Protein AF-A0A1A8DPG3-F1 (afdb_monomer)

Secondary structure (DSSP, 8-state):
-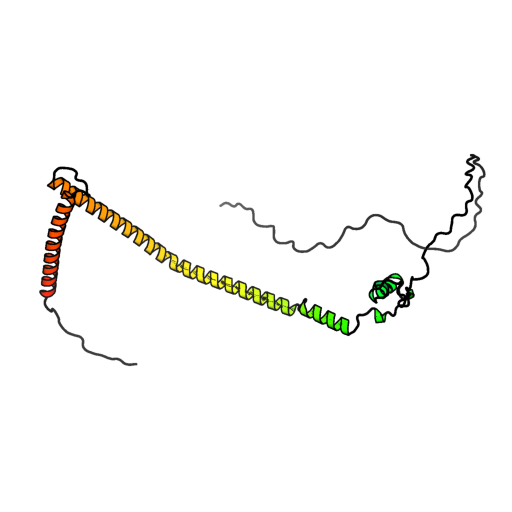----------S---S---------S-----------------PPPP--------------PPPP----S------SS-TTS-HHHHSHHHHHHHHHHHGGGG---GGGGSPPHHHHHHHHHHHHHHS--HHHHHHHHHHHHHHHHHHHHHHHHHHHHHHHHHHHHHHHHHHHHHHHHHHHHHHHHHHHHHHHHHHHHHSS---TTSHHHHHHHHHHHHHHHHHHHHHHHHHHHHHHHS---------------

InterPro domains:
  IPR018472 Large ribosomal subunit protein mL64 [PF10147] (70-242)
  IPR018472 Large ribosomal subunit protein mL64 [PTHR31761] (19-251)
  IPR043035 Large ribosomal subunit protein mL64 domain superfamily [G3DSA:6.10.280.120] (60-191)

Radius of gyration: 57.29 Å; Cα contacts (8 Å, |Δi|>4): 52; chains: 1; bounding box: 97×109×152 Å

Solvent-accessible surface area (backbone atoms only — not comparable to full-atom values): 16858 Å² total; per-residue (Å²): 134,83,89,86,82,88,90,89,87,88,89,89,86,85,78,89,87,81,80,89,89,89,86,88,86,86,83,87,78,80,89,83,79,92,77,82,86,82,82,92,76,93,78,86,82,84,89,82,82,95,73,92,70,82,73,78,70,74,85,69,83,75,80,81,82,91,71,96,83,81,76,77,89,77,80,64,71,87,44,84,87,47,59,67,71,68,60,36,72,70,36,50,48,51,43,30,74,73,54,40,74,79,53,72,58,65,73,73,75,68,50,75,53,73,66,57,45,53,51,51,51,50,52,42,56,72,77,53,67,56,68,69,60,53,50,54,52,50,52,51,50,51,52,52,51,50,51,55,48,52,54,51,51,51,51,51,51,56,50,59,70,47,44,62,59,53,52,49,52,51,52,48,53,53,50,49,53,52,48,52,54,48,51,52,51,50,51,52,50,50,56,52,50,54,46,28,70,78,66,73,45,94,75,60,88,83,40,70,71,49,51,53,52,50,52,49,52,51,51,52,48,52,51,51,51,52,53,52,54,47,49,54,49,49,53,63,66,67,55,69,93,79,73,81,90,88,84,82,88,85,77,87,86,135

Structure (mmCIF, N/CA/C/O backbone):
data_AF-A0A1A8DPG3-F1
#
_entry.id   AF-A0A1A8DPG3-F1
#
loop_
_atom_site.group_PDB
_atom_site.id
_atom_site.type_symbol
_atom_site.label_atom_id
_atom_site.label_alt_id
_atom_site.label_comp_id
_atom_site.label_asym_id
_atom_site.label_entity_id
_atom_site.label_seq_id
_atom_site.pdbx_PDB_ins_code
_atom_site.Cartn_x
_atom_site.Cartn_y
_atom_site.Cartn_z
_atom_site.occupancy
_atom_site.B_iso_or_equiv
_atom_site.auth_seq_id
_atom_site.auth_comp_id
_atom_site.auth_asym_id
_atom_site.auth_atom_id
_atom_site.pdbx_PDB_model_num
ATOM 1 N N . MET A 1 1 ? -55.360 11.754 -4.242 1.00 41.19 1 MET A N 1
ATOM 2 C CA . MET A 1 1 ? -55.364 13.178 -4.645 1.00 41.19 1 MET A CA 1
ATOM 3 C C . MET A 1 1 ? -53.989 13.768 -4.365 1.00 41.19 1 MET A C 1
ATOM 5 O O . MET A 1 1 ? -53.477 13.491 -3.292 1.00 41.19 1 MET A O 1
ATOM 9 N N . ALA A 1 2 ? -53.463 14.539 -5.330 1.00 40.28 2 ALA A N 1
ATOM 10 C CA . ALA A 1 2 ? -52.188 15.287 -5.349 1.00 40.28 2 ALA A CA 1
ATOM 11 C C . ALA A 1 2 ? -50.916 14.410 -5.238 1.00 40.28 2 ALA A C 1
ATOM 13 O O . ALA A 1 2 ? -50.684 13.787 -4.214 1.00 40.28 2 ALA A O 1
ATOM 14 N N . SER A 1 3 ? -50.123 14.156 -6.286 1.00 38.97 3 SER A N 1
ATOM 15 C CA . SER A 1 3 ? -49.487 15.021 -7.302 1.00 38.97 3 SER A CA 1
ATOM 16 C C . SER A 1 3 ? -48.419 15.969 -6.746 1.00 38.97 3 SER A C 1
ATOM 18 O O . SER A 1 3 ? -48.605 16.543 -5.680 1.00 38.97 3 SER A O 1
ATOM 20 N N . ILE A 1 4 ? -47.374 16.154 -7.570 1.00 46.69 4 ILE A N 1
ATOM 21 C CA . ILE A 1 4 ? -46.161 16.996 -7.471 1.00 46.69 4 ILE A CA 1
ATOM 22 C C . ILE A 1 4 ? -44.907 16.158 -7.130 1.00 46.69 4 ILE A C 1
ATOM 24 O O . ILE A 1 4 ? -44.679 15.811 -5.980 1.00 46.69 4 ILE A O 1
ATOM 28 N N . SER A 1 5 ? -44.150 15.586 -8.078 1.00 38.75 5 SER A N 1
ATOM 29 C CA . SER A 1 5 ? -43.404 16.128 -9.237 1.00 38.75 5 SER A CA 1
ATOM 30 C C . SER A 1 5 ? -42.081 16.823 -8.881 1.00 38.75 5 SER A C 1
ATOM 32 O O . SER A 1 5 ? -42.084 17.781 -8.117 1.00 38.75 5 SER A O 1
ATOM 34 N N . SER A 1 6 ? -41.012 16.418 -9.589 1.00 40.38 6 SER A N 1
ATOM 35 C CA . SER A 1 6 ? -39.686 17.065 -9.702 1.00 40.38 6 SER A CA 1
ATOM 36 C C . SER A 1 6 ? -38.770 16.849 -8.484 1.00 40.38 6 SER A C 1
ATOM 38 O O . SER A 1 6 ? -39.083 17.289 -7.393 1.00 40.38 6 SER A O 1
ATOM 40 N N . THR A 1 7 ? -37.642 16.130 -8.530 1.00 47.81 7 THR A N 1
ATOM 41 C CA . THR A 1 7 ? -36.444 16.403 -9.344 1.00 47.81 7 THR A CA 1
ATOM 42 C C . THR A 1 7 ? -35.461 15.211 -9.278 1.00 47.81 7 THR A C 1
ATOM 44 O O . THR A 1 7 ? -34.534 15.197 -8.476 1.00 47.81 7 THR A O 1
ATOM 47 N N . LYS A 1 8 ? -35.610 14.168 -10.105 1.00 47.22 8 LYS A N 1
ATOM 48 C CA . LYS A 1 8 ? -34.557 13.133 -10.256 1.00 47.22 8 LYS A CA 1
ATOM 49 C C . LYS A 1 8 ? -34.559 12.530 -11.655 1.00 47.22 8 LYS A C 1
ATOM 51 O O . LYS A 1 8 ? -35.097 11.449 -11.866 1.00 47.22 8 LYS A O 1
ATOM 56 N N . LYS A 1 9 ? -33.944 13.219 -12.615 1.00 50.91 9 LYS A N 1
ATOM 57 C CA . LYS A 1 9 ? -33.422 12.605 -13.845 1.00 50.91 9 LYS A CA 1
ATOM 58 C C . LYS A 1 9 ? -32.633 13.647 -14.625 1.00 50.91 9 LYS A C 1
ATOM 60 O O . LYS A 1 9 ? -33.250 14.462 -15.284 1.00 50.91 9 LYS A O 1
ATOM 65 N N . THR A 1 10 ? -31.308 13.597 -14.496 1.00 50.88 10 THR A N 1
ATOM 66 C CA . THR A 1 10 ? -30.283 13.942 -15.506 1.00 50.88 10 THR A CA 1
ATOM 67 C C . THR A 1 10 ? -28.973 14.213 -14.778 1.00 50.88 10 THR A C 1
ATOM 69 O O . THR A 1 10 ? -28.744 15.320 -14.309 1.00 50.88 10 THR A O 1
ATOM 72 N N . ASN A 1 11 ? -28.145 13.183 -14.630 1.00 47.66 11 ASN A N 1
ATOM 73 C CA . ASN A 1 11 ? -26.685 13.282 -14.702 1.00 47.66 11 ASN A CA 1
ATOM 74 C C . ASN A 1 11 ? -26.116 11.937 -14.283 1.00 47.66 11 ASN A C 1
ATOM 76 O O . ASN A 1 11 ? -25.941 11.707 -13.100 1.00 47.66 11 ASN A O 1
ATOM 80 N N . ILE A 1 12 ? -25.944 11.042 -15.254 1.00 45.16 12 ILE A N 1
ATOM 81 C CA . ILE A 1 12 ? -24.932 9.975 -15.346 1.00 45.16 12 ILE A CA 1
ATOM 82 C C . ILE A 1 12 ? -25.202 9.365 -16.727 1.00 45.16 12 ILE A C 1
ATOM 84 O O . ILE A 1 12 ? -26.002 8.448 -16.874 1.00 45.16 12 ILE A O 1
ATOM 88 N N . ARG A 1 13 ? -24.662 10.007 -17.764 1.00 44.56 13 ARG A N 1
ATOM 89 C CA . ARG A 1 13 ? -24.452 9.492 -19.129 1.00 44.56 13 ARG A CA 1
ATOM 90 C C . ARG A 1 13 ? -23.871 10.639 -19.950 1.00 44.56 13 ARG A C 1
ATOM 92 O O . ARG A 1 13 ? -24.625 11.292 -20.646 1.00 44.56 13 ARG A O 1
ATOM 99 N N . VAL A 1 14 ? -22.572 10.900 -19.815 1.00 42.31 14 VAL A N 1
ATOM 100 C CA . VAL A 1 14 ? -21.680 11.264 -20.933 1.00 42.31 14 VAL A CA 1
ATOM 101 C C . VAL A 1 14 ? -20.255 10.955 -20.462 1.00 42.31 14 VAL A C 1
ATOM 103 O O . VAL A 1 14 ? -19.573 11.788 -19.879 1.00 42.31 14 VAL A O 1
ATOM 106 N N . PHE A 1 15 ? -19.832 9.710 -20.661 1.00 37.41 15 PHE A N 1
ATOM 107 C CA . PHE A 1 15 ? -18.421 9.359 -20.761 1.00 37.41 15 PHE A CA 1
ATOM 108 C C . PHE A 1 15 ? -18.174 9.095 -22.249 1.00 37.41 15 PHE A C 1
ATOM 110 O O . PHE A 1 15 ? -18.960 8.377 -22.862 1.00 37.41 15 PHE A O 1
ATOM 117 N N . CYS A 1 16 ? -17.111 9.686 -22.794 1.00 37.06 16 CYS A N 1
ATOM 118 C CA . CYS A 1 16 ? -16.560 9.452 -24.134 1.00 37.06 16 CYS A CA 1
ATOM 119 C C . CYS A 1 16 ? -17.466 9.724 -25.348 1.00 37.06 16 CYS A C 1
ATOM 121 O O . CYS A 1 16 ? -18.146 8.835 -25.844 1.00 37.06 16 CYS A O 1
ATOM 123 N N . ALA A 1 17 ? -17.342 10.931 -25.905 1.00 39.41 17 ALA A N 1
ATOM 124 C CA . ALA A 1 17 ? -17.152 11.153 -27.343 1.00 39.41 17 ALA A CA 1
ATOM 125 C C . ALA A 1 17 ? -16.892 12.648 -27.573 1.00 39.41 17 ALA A C 1
ATOM 127 O O . ALA A 1 17 ? -17.810 13.453 -27.471 1.00 39.41 17 ALA A O 1
ATOM 128 N N . ASN A 1 18 ? -15.638 13.025 -27.826 1.00 34.00 18 ASN A N 1
ATOM 129 C CA . ASN A 1 18 ? -15.312 13.928 -28.930 1.00 34.00 18 ASN A CA 1
ATOM 130 C C . ASN A 1 18 ? -13.797 14.019 -29.107 1.00 34.00 18 ASN A C 1
ATOM 132 O O . ASN A 1 18 ? -13.068 14.660 -28.353 1.00 34.00 18 ASN A O 1
ATOM 136 N N . MET A 1 19 ? -13.367 13.309 -30.144 1.00 36.94 19 MET A N 1
ATOM 137 C CA . MET A 1 19 ? -12.135 13.517 -30.880 1.00 36.94 19 MET A CA 1
ATOM 138 C C . MET A 1 19 ? -12.013 14.966 -31.367 1.00 36.94 19 MET A C 1
ATOM 140 O O . MET A 1 19 ? -12.993 15.582 -31.774 1.00 36.94 19 MET A O 1
ATOM 144 N N . ALA A 1 20 ? -10.766 15.435 -31.367 1.00 44.16 20 ALA A N 1
ATOM 145 C CA . ALA A 1 20 ? -10.103 16.126 -32.471 1.00 44.16 20 ALA A CA 1
ATOM 146 C C . ALA A 1 20 ? -10.937 17.102 -33.323 1.00 44.16 20 ALA A C 1
ATOM 148 O O . ALA A 1 20 ? -11.665 16.676 -34.210 1.00 44.16 20 ALA A O 1
ATOM 149 N N . ALA A 1 21 ? -10.697 18.406 -33.149 1.00 37.38 21 ALA A N 1
ATOM 150 C CA . ALA A 1 21 ? -10.635 19.399 -34.233 1.00 37.38 21 ALA A CA 1
ATOM 151 C C . ALA A 1 21 ? -10.419 20.808 -33.652 1.00 37.38 21 ALA A C 1
ATOM 153 O O . ALA A 1 21 ? -11.304 21.342 -32.992 1.00 37.38 21 ALA A O 1
ATOM 154 N N . SER A 1 22 ? -9.255 21.420 -33.898 1.00 39.75 22 SER A N 1
ATOM 155 C CA . SER A 1 22 ? -9.099 22.871 -34.163 1.00 39.75 22 SER A CA 1
ATOM 156 C C . SER A 1 22 ? -7.622 23.282 -34.187 1.00 39.75 22 SER A C 1
ATOM 158 O O . SER A 1 22 ? -7.138 24.087 -33.402 1.00 39.75 22 SER A O 1
ATOM 160 N N . ALA A 1 23 ? -6.886 22.758 -35.157 1.00 46.38 23 ALA A N 1
ATOM 161 C CA . ALA A 1 23 ? -5.768 23.490 -35.732 1.00 46.38 23 ALA A CA 1
ATOM 162 C C . ALA A 1 23 ? -6.064 23.530 -37.225 1.00 46.38 23 ALA A C 1
ATOM 164 O O . ALA A 1 23 ? -6.080 22.461 -37.818 1.00 46.38 23 ALA A O 1
ATOM 165 N N . LEU A 1 24 ? -6.416 24.702 -37.774 1.00 40.53 24 LEU A N 1
ATOM 166 C CA . LEU A 1 24 ? -6.335 25.065 -39.202 1.00 40.53 24 LEU A CA 1
ATOM 167 C C . LEU A 1 24 ? -7.014 26.425 -39.463 1.00 40.53 24 LEU A C 1
ATOM 169 O O . LEU A 1 24 ? -8.218 26.520 -39.666 1.00 40.53 24 LEU A O 1
ATOM 173 N N . SER A 1 25 ? -6.215 27.487 -39.459 1.00 40.53 25 SER A N 1
ATOM 174 C CA . SER A 1 25 ? -6.215 28.614 -40.412 1.00 40.53 25 SER A CA 1
ATOM 175 C C . SER A 1 25 ? -5.107 29.551 -39.902 1.00 40.53 25 SER A C 1
ATOM 177 O O . SER A 1 25 ? -5.038 29.830 -38.716 1.00 40.53 25 SER A O 1
ATOM 179 N N . GLN A 1 26 ? -4.112 29.998 -40.657 1.00 42.62 26 GLN A N 1
ATOM 180 C CA . GLN A 1 26 ? -4.098 30.429 -42.041 1.00 42.62 26 GLN A CA 1
ATOM 181 C C . GLN A 1 26 ? -2.689 30.193 -42.606 1.00 42.62 26 GLN A C 1
ATOM 183 O O . GLN A 1 26 ? -1.704 30.592 -41.990 1.00 42.62 26 GLN A O 1
ATOM 188 N N . ARG A 1 27 ? -2.599 29.577 -43.785 1.00 39.72 27 ARG A N 1
ATOM 189 C CA . ARG A 1 27 ? -1.600 29.875 -44.828 1.00 39.72 27 ARG A CA 1
ATOM 190 C C . ARG A 1 27 ? -1.994 29.089 -46.074 1.00 39.72 27 ARG A C 1
ATOM 192 O O . ARG A 1 27 ? -1.480 28.018 -46.371 1.00 39.72 27 ARG A O 1
ATOM 199 N N . ALA A 1 28 ? -3.000 29.627 -46.753 1.00 38.47 28 ALA A N 1
ATOM 200 C CA . ALA A 1 28 ? -3.294 29.291 -48.133 1.00 38.47 28 ALA A CA 1
ATOM 201 C C . ALA A 1 28 ? -2.189 29.880 -49.025 1.00 38.47 28 ALA A C 1
ATOM 203 O O . ALA A 1 28 ? -1.793 31.029 -48.834 1.00 38.47 28 ALA A O 1
ATOM 204 N N . GLY A 1 29 ? -1.690 29.087 -49.975 1.00 40.81 29 GLY A N 1
ATOM 205 C CA . GLY A 1 29 ? -0.671 29.535 -50.928 1.00 40.81 29 GLY A CA 1
ATOM 206 C C . GLY A 1 29 ? -0.029 28.430 -51.770 1.00 40.81 29 GLY A C 1
ATOM 207 O O . GLY A 1 29 ? 1.184 28.399 -51.895 1.00 40.81 29 GLY A O 1
ATOM 208 N N . VAL A 1 30 ? -0.853 27.496 -52.252 1.00 39.91 30 VAL A N 1
ATOM 209 C CA . VAL A 1 30 ? -0.753 26.689 -53.487 1.00 39.91 30 VAL A CA 1
ATOM 210 C C . VAL A 1 30 ? 0.634 26.532 -54.146 1.00 39.91 30 VAL A C 1
ATOM 212 O O . VAL A 1 30 ? 1.115 27.392 -54.878 1.00 39.91 30 VAL A O 1
ATOM 215 N N . PHE A 1 31 ? 1.178 25.319 -54.017 1.00 37.94 31 PHE A N 1
ATOM 216 C CA . PHE A 1 31 ? 1.905 24.640 -55.091 1.00 37.94 31 PHE A CA 1
ATOM 217 C C . PHE A 1 31 ? 0.927 24.274 -56.223 1.00 37.94 31 PHE A C 1
ATOM 219 O O . PHE A 1 31 ? -0.108 23.675 -55.938 1.00 37.94 31 PHE A O 1
ATOM 226 N N . LEU A 1 32 ? 1.286 24.521 -57.490 1.00 35.69 32 LEU A N 1
ATOM 227 C CA . LEU A 1 32 ? 1.540 23.472 -58.498 1.00 35.69 32 LEU A CA 1
ATOM 228 C C . LEU A 1 32 ? 1.578 24.020 -59.938 1.00 35.69 32 LEU A C 1
ATOM 230 O O . LEU A 1 32 ? 0.660 24.684 -60.402 1.00 35.69 32 LEU A O 1
ATOM 234 N N . ARG A 1 33 ? 2.584 23.500 -60.652 1.00 37.12 33 ARG A N 1
ATOM 235 C CA . ARG A 1 33 ? 2.570 23.068 -62.061 1.00 37.12 33 ARG A CA 1
ATOM 236 C C . ARG A 1 33 ? 2.788 24.115 -63.153 1.00 37.12 33 ARG A C 1
ATOM 238 O O . ARG A 1 33 ? 1.889 24.757 -63.673 1.00 37.12 33 ARG A O 1
ATOM 245 N N . THR A 1 34 ? 4.038 24.084 -63.605 1.00 50.16 34 THR A N 1
ATOM 246 C CA . THR A 1 34 ? 4.436 23.931 -65.009 1.00 50.16 34 THR A CA 1
ATOM 247 C C . THR A 1 34 ? 3.324 23.457 -65.956 1.00 50.16 34 THR A C 1
ATOM 249 O O . THR A 1 34 ? 2.884 22.311 -65.860 1.00 50.16 34 THR A O 1
ATOM 252 N N . PHE A 1 35 ? 3.020 24.271 -66.966 1.00 40.47 35 PHE A N 1
ATOM 253 C CA . PHE A 1 35 ? 2.669 23.792 -68.301 1.00 40.47 35 PHE A CA 1
ATOM 254 C C . PHE A 1 35 ? 3.419 24.614 -69.350 1.00 40.47 35 PHE A C 1
ATOM 256 O O . PHE A 1 35 ? 3.542 25.833 -69.263 1.00 40.47 35 PHE A O 1
ATOM 263 N N . LYS A 1 36 ? 3.987 23.880 -70.305 1.00 40.28 36 LYS A N 1
ATOM 264 C CA . LYS A 1 36 ? 4.642 24.365 -71.516 1.00 40.28 36 LYS A CA 1
ATOM 265 C C . LYS A 1 36 ? 3.650 25.104 -72.419 1.00 40.28 36 LYS A C 1
ATOM 267 O O . LYS A 1 36 ? 2.511 24.674 -72.538 1.00 40.28 36 LYS A O 1
ATOM 272 N N . ALA A 1 37 ? 4.220 26.055 -73.164 1.00 42.28 37 ALA A N 1
ATOM 273 C CA . ALA A 1 37 ? 3.841 26.510 -74.504 1.00 42.28 37 ALA A CA 1
ATOM 274 C C . ALA A 1 37 ? 2.513 27.270 -74.657 1.00 42.28 37 ALA A C 1
ATOM 276 O O . ALA A 1 37 ? 1.449 26.694 -74.506 1.00 42.28 37 ALA A O 1
ATOM 277 N N . LEU A 1 38 ? 2.598 28.537 -75.086 1.00 41.69 38 LEU A N 1
ATOM 278 C CA . LEU A 1 38 ? 2.118 29.002 -76.397 1.00 41.69 38 LEU A CA 1
ATOM 279 C C . LEU A 1 38 ? 2.472 30.499 -76.604 1.00 41.69 38 LEU A C 1
ATOM 281 O O . LEU A 1 38 ? 2.162 31.352 -75.784 1.00 41.69 38 LEU A O 1
ATOM 285 N N . THR A 1 39 ? 3.141 30.766 -77.732 1.00 39.91 39 THR A N 1
ATOM 286 C CA . THR A 1 39 ? 2.940 31.904 -78.659 1.00 39.91 39 THR A CA 1
ATOM 287 C C . THR A 1 39 ? 3.098 33.370 -78.217 1.00 39.91 39 THR A C 1
ATOM 289 O O . THR A 1 39 ? 2.265 33.942 -77.532 1.00 39.91 39 THR A O 1
ATOM 292 N N . SER A 1 40 ? 4.132 33.997 -78.799 1.00 51.94 40 SER A N 1
ATOM 293 C CA . SER A 1 40 ? 4.154 35.310 -79.476 1.00 51.94 40 SER A CA 1
ATOM 294 C C . SER A 1 40 ? 2.998 36.293 -79.227 1.00 51.94 40 SER A C 1
ATOM 296 O O . SER A 1 40 ? 1.944 36.176 -79.847 1.00 51.94 40 SER A O 1
ATOM 298 N N . SER A 1 41 ? 3.312 37.413 -78.573 1.00 43.53 41 SER A N 1
ATOM 299 C CA . SER A 1 41 ? 2.846 38.734 -79.014 1.00 43.53 41 SER A CA 1
ATOM 300 C C . SER A 1 41 ? 3.735 39.838 -78.441 1.00 43.53 41 SER A C 1
ATOM 302 O O . SER A 1 41 ? 3.952 39.923 -77.235 1.00 43.53 41 SER A O 1
ATOM 304 N N . LYS A 1 42 ? 4.255 40.673 -79.343 1.00 50.78 42 LYS A N 1
ATOM 305 C CA . LYS A 1 42 ? 4.990 41.915 -79.084 1.00 50.78 42 LYS A CA 1
ATOM 306 C C . LYS A 1 42 ? 4.217 42.798 -78.094 1.00 50.78 42 LYS A C 1
ATOM 308 O O . LYS A 1 42 ? 3.055 43.096 -78.348 1.00 50.78 42 LYS A O 1
ATOM 313 N N . ALA A 1 43 ? 4.875 43.274 -77.040 1.00 43.88 43 ALA A N 1
ATOM 314 C CA . ALA A 1 43 ? 4.358 44.350 -76.200 1.00 43.88 43 ALA A CA 1
ATOM 315 C C . ALA A 1 43 ? 5.425 45.440 -76.058 1.00 43.88 43 ALA A C 1
ATOM 317 O O . ALA A 1 43 ? 6.542 45.212 -75.601 1.00 43.88 43 ALA A O 1
ATOM 318 N N . VAL A 1 44 ? 5.044 46.606 -76.562 1.00 46.50 44 VAL A N 1
ATOM 319 C CA . VAL A 1 44 ? 5.785 47.858 -76.652 1.00 46.50 44 VAL A CA 1
ATOM 320 C C . VAL A 1 44 ? 6.033 48.422 -75.252 1.00 46.50 44 VAL A C 1
ATOM 322 O O . VAL A 1 44 ? 5.118 48.497 -74.438 1.00 46.50 44 VAL A O 1
ATOM 325 N N . VAL A 1 45 ? 7.270 48.841 -74.989 1.00 47.62 45 VAL A N 1
ATOM 326 C CA . VAL A 1 45 ? 7.661 49.578 -73.781 1.00 47.62 45 VAL A CA 1
ATOM 327 C C . VAL A 1 45 ? 7.397 51.069 -74.017 1.00 47.62 45 VAL A C 1
ATOM 329 O O . VAL A 1 45 ? 7.966 51.611 -74.967 1.00 47.62 45 VAL A O 1
ATOM 332 N N . PRO A 1 46 ? 6.611 51.777 -73.185 1.00 45.50 46 PRO A N 1
ATOM 333 C CA . PRO A 1 46 ? 6.639 53.227 -73.187 1.00 45.50 46 PRO A CA 1
ATOM 334 C C . PRO A 1 46 ? 7.760 53.726 -72.269 1.00 45.50 46 PRO A C 1
ATOM 336 O O . PRO A 1 46 ? 7.811 53.470 -71.066 1.00 45.50 46 PRO A O 1
ATOM 339 N N . VAL A 1 47 ? 8.676 54.450 -72.897 1.00 49.91 47 VAL A N 1
ATOM 340 C CA . VAL A 1 47 ? 9.720 55.269 -72.291 1.00 49.91 47 VAL A CA 1
ATOM 341 C C . VAL A 1 47 ? 9.071 56.528 -71.715 1.00 49.91 47 VAL A C 1
ATOM 343 O O . VAL A 1 47 ? 8.428 57.250 -72.460 1.00 49.91 47 VAL A O 1
ATOM 346 N N . THR A 1 48 ? 9.231 56.759 -70.407 1.00 49.09 48 THR A N 1
ATOM 347 C CA . THR A 1 48 ? 9.682 58.008 -69.747 1.00 49.09 48 THR A CA 1
ATOM 348 C C . THR A 1 48 ? 9.040 58.188 -68.370 1.00 49.09 48 THR A C 1
ATOM 350 O O . THR A 1 48 ? 7.880 58.564 -68.267 1.00 49.09 48 THR A O 1
ATOM 353 N N . CYS A 1 49 ? 9.851 58.080 -67.318 1.00 40.94 49 CYS A N 1
ATOM 354 C CA . CYS A 1 49 ? 9.769 58.989 -66.177 1.00 40.94 49 CYS A CA 1
ATOM 355 C C . CYS A 1 49 ? 11.189 59.201 -65.645 1.00 40.94 49 CYS A C 1
ATOM 357 O O . CYS A 1 49 ? 11.757 58.367 -64.944 1.00 40.94 49 CYS A O 1
ATOM 359 N N . ARG A 1 50 ? 11.783 60.323 -66.063 1.00 52.56 50 ARG A N 1
ATOM 360 C CA . ARG A 1 50 ? 13.015 60.877 -65.504 1.00 52.56 50 ARG A CA 1
ATOM 361 C C . ARG A 1 50 ? 12.668 61.541 -64.170 1.00 52.56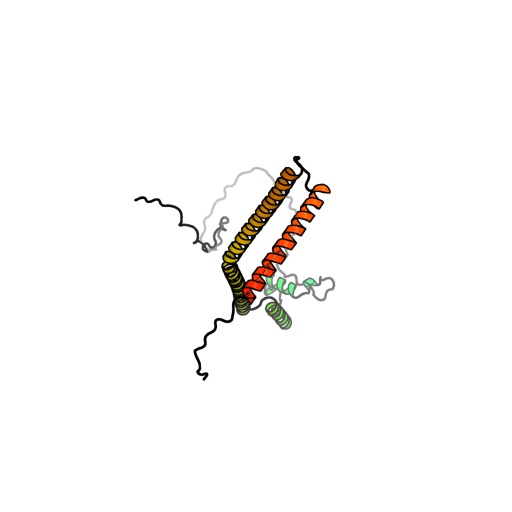 50 ARG A C 1
ATOM 363 O O . ARG A 1 50 ? 12.221 62.679 -64.164 1.00 52.56 50 ARG A O 1
ATOM 370 N N . CYS A 1 51 ? 12.919 60.849 -63.064 1.00 45.19 51 CYS A N 1
ATOM 371 C CA . CYS A 1 51 ? 13.187 61.477 -61.772 1.00 45.19 51 CYS A CA 1
ATOM 372 C C . CYS A 1 51 ? 14.519 60.929 -61.266 1.00 45.19 51 CYS A C 1
ATOM 374 O O . CYS A 1 51 ? 14.681 59.727 -61.065 1.00 45.19 51 CYS A O 1
ATOM 376 N N . GLY A 1 52 ? 15.495 61.829 -61.148 1.00 51.72 52 GLY A N 1
ATOM 377 C CA . GLY A 1 52 ? 16.845 61.532 -60.704 1.00 51.72 52 GLY A CA 1
ATOM 378 C C . GLY A 1 52 ? 16.870 61.172 -59.226 1.00 51.72 52 GLY A C 1
ATOM 379 O O . GLY A 1 52 ? 16.941 62.043 -58.371 1.00 51.72 52 GLY A O 1
ATOM 380 N N . ALA A 1 53 ? 16.891 59.878 -58.945 1.00 53.06 53 ALA A N 1
ATOM 381 C CA . ALA A 1 53 ? 17.641 59.342 -57.827 1.00 53.06 53 ALA A CA 1
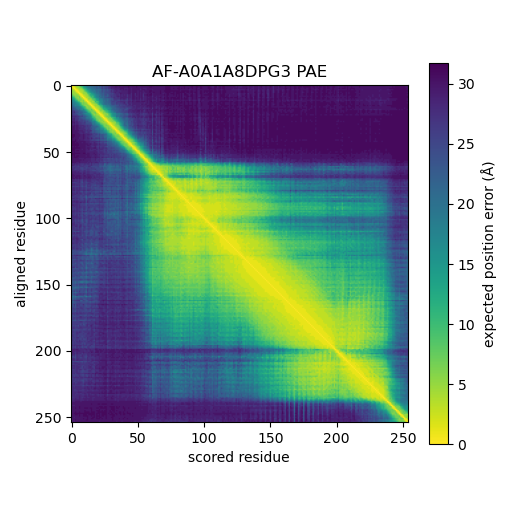ATOM 382 C C . ALA A 1 53 ? 18.689 58.421 -58.448 1.00 53.06 53 ALA A C 1
ATOM 384 O O . ALA A 1 53 ? 18.439 57.240 -58.685 1.00 53.06 53 ALA A O 1
ATOM 385 N N . LEU A 1 54 ? 19.857 58.980 -58.778 1.00 55.22 54 LEU A N 1
ATOM 386 C CA . LEU A 1 54 ? 21.056 58.167 -58.944 1.00 55.22 54 LEU A CA 1
ATOM 387 C C . LEU A 1 54 ? 21.331 57.558 -57.568 1.00 55.22 54 LEU A C 1
ATOM 389 O O . LEU A 1 54 ? 22.074 58.118 -56.768 1.00 55.22 54 LEU A O 1
ATOM 393 N N . LEU A 1 55 ? 20.687 56.429 -57.270 1.00 55.75 55 LEU A N 1
ATOM 394 C CA . LEU A 1 55 ? 21.206 55.484 -56.302 1.00 55.75 55 LEU A CA 1
ATOM 395 C C . LEU A 1 55 ? 22.576 55.103 -56.851 1.00 55.75 55 LEU A C 1
ATOM 397 O O . LEU A 1 55 ? 22.699 54.230 -57.706 1.00 55.75 55 LEU A O 1
ATOM 401 N N . GLN A 1 56 ? 23.609 55.814 -56.404 1.00 56.62 56 GLN A N 1
ATOM 402 C CA . GLN A 1 56 ? 24.963 55.300 -56.421 1.00 56.62 56 GLN A CA 1
ATOM 403 C C . GLN A 1 56 ? 24.937 54.079 -55.502 1.00 56.62 56 GLN A C 1
ATOM 405 O O . GLN A 1 56 ? 25.264 54.151 -54.321 1.00 56.62 56 GLN A O 1
ATOM 410 N N . SER A 1 57 ? 24.454 52.951 -56.025 1.00 57.44 57 SER A N 1
ATOM 411 C CA . SER A 1 57 ? 24.680 51.653 -55.424 1.00 57.44 57 SER A CA 1
ATOM 412 C C . SER A 1 57 ? 26.178 51.443 -55.530 1.00 57.44 57 SER A C 1
ATOM 414 O O . SER A 1 57 ? 26.687 51.079 -56.592 1.00 57.44 57 SER A O 1
ATOM 416 N N . ALA A 1 58 ? 26.898 51.792 -54.469 1.00 62.97 58 ALA A N 1
ATOM 417 C CA . ALA A 1 58 ? 28.316 51.534 -54.390 1.00 62.97 58 ALA A CA 1
ATOM 418 C C . ALA A 1 58 ? 28.522 50.038 -54.670 1.00 62.97 58 ALA A C 1
ATOM 420 O O . ALA A 1 58 ? 28.005 49.184 -53.948 1.00 62.97 58 ALA A O 1
ATOM 421 N N . GLY A 1 59 ? 29.182 49.734 -55.790 1.00 67.06 59 GLY A N 1
ATOM 422 C CA . GLY A 1 59 ? 29.367 48.385 -56.320 1.00 67.06 59 GLY A CA 1
ATOM 423 C C . GLY A 1 59 ? 30.400 47.598 -55.522 1.00 67.06 59 GLY A C 1
ATOM 424 O O . GLY A 1 59 ? 31.407 47.159 -56.069 1.00 67.06 59 GLY A O 1
ATOM 425 N N . TYR A 1 60 ? 30.186 47.450 -54.217 1.00 76.44 60 TYR A N 1
ATOM 426 C CA . TYR A 1 60 ? 30.996 46.564 -53.398 1.00 76.44 60 TYR A CA 1
ATOM 427 C C . TYR A 1 60 ? 30.545 45.129 -53.660 1.00 76.44 60 TYR A C 1
ATOM 429 O O . TYR A 1 60 ? 29.380 44.803 -53.451 1.00 76.44 60 TYR A O 1
ATOM 437 N N . ASN A 1 61 ? 31.460 44.271 -54.118 1.00 84.12 61 ASN A N 1
ATOM 438 C CA . ASN A 1 61 ? 31.194 42.843 -54.267 1.00 84.12 61 ASN A CA 1
ATOM 439 C C . ASN A 1 61 ? 31.028 42.225 -52.864 1.00 84.12 61 ASN A C 1
ATOM 441 O O . ASN A 1 61 ? 32.020 42.149 -52.126 1.00 84.12 61 ASN A O 1
ATOM 445 N N . PRO A 1 62 ? 29.808 41.835 -52.442 1.00 81.69 62 PRO A N 1
ATOM 446 C CA . PRO A 1 62 ? 29.622 41.247 -51.129 1.00 81.69 62 PRO A CA 1
ATOM 447 C C . PRO A 1 62 ? 30.340 39.899 -51.084 1.00 81.69 62 PRO A C 1
ATOM 449 O O . PRO A 1 62 ? 30.346 39.137 -52.051 1.00 81.69 62 PRO A O 1
ATOM 452 N N . LYS A 1 63 ? 30.950 39.583 -49.940 1.00 84.06 63 LYS A N 1
ATOM 453 C CA . LYS A 1 63 ? 31.575 38.270 -49.757 1.00 84.06 63 LYS A CA 1
ATOM 454 C C . LYS A 1 63 ? 30.522 37.173 -49.974 1.00 84.06 63 LYS A C 1
ATOM 456 O O . LYS A 1 63 ? 29.387 37.337 -49.517 1.00 84.06 63 LYS A O 1
ATOM 461 N N . PRO A 1 64 ? 30.883 36.058 -50.632 1.00 86.94 64 PRO A N 1
ATOM 462 C CA . PRO A 1 64 ? 29.942 34.975 -50.870 1.00 86.94 64 PRO A CA 1
ATOM 463 C C . PRO A 1 64 ? 29.392 34.435 -49.545 1.00 86.94 64 PRO A C 1
ATOM 465 O O . PRO A 1 64 ? 30.109 34.351 -48.541 1.00 86.94 64 PRO A O 1
ATOM 468 N N . LEU A 1 65 ? 28.111 34.061 -49.553 1.00 84.31 65 LEU A N 1
ATOM 469 C CA . LEU A 1 65 ? 27.442 33.491 -48.389 1.00 84.31 65 LEU A CA 1
ATOM 470 C C . LEU A 1 65 ? 28.053 32.126 -48.055 1.00 84.31 65 LEU A C 1
ATOM 472 O O . LEU A 1 65 ? 28.121 31.235 -48.901 1.00 84.31 65 LEU A O 1
ATOM 476 N N . ARG A 1 66 ? 28.480 31.951 -46.803 1.00 80.56 66 ARG A N 1
ATOM 477 C CA . ARG A 1 66 ? 29.003 30.677 -46.297 1.00 80.56 66 ARG A CA 1
ATOM 478 C C . ARG A 1 66 ? 27.840 29.775 -45.883 1.00 80.56 66 ARG A C 1
ATOM 480 O O . ARG A 1 66 ? 27.394 29.833 -44.741 1.00 80.56 66 ARG A O 1
ATOM 487 N N . LEU A 1 67 ? 27.326 28.982 -46.823 1.00 80.31 67 LEU A N 1
ATOM 488 C CA . LEU A 1 67 ? 26.241 28.024 -46.591 1.00 80.31 67 LEU A CA 1
ATOM 489 C C . LEU A 1 67 ? 26.770 26.581 -46.657 1.00 80.31 67 LEU A C 1
ATOM 491 O O . LEU A 1 67 ? 27.415 26.203 -47.631 1.00 80.31 67 LEU A O 1
ATOM 495 N N . ASN A 1 68 ? 26.449 25.761 -45.651 1.00 72.31 68 ASN A N 1
ATOM 496 C CA . ASN A 1 68 ? 26.793 24.333 -45.606 1.00 72.31 68 ASN A CA 1
ATOM 497 C C . ASN A 1 68 ? 25.652 23.512 -46.226 1.00 72.31 68 ASN A C 1
ATOM 499 O O . ASN A 1 68 ? 24.815 22.966 -45.512 1.00 72.31 68 ASN A O 1
ATOM 503 N N . LEU A 1 69 ? 25.551 23.519 -47.556 1.00 71.12 69 LEU A N 1
ATOM 504 C CA . LEU A 1 69 ? 24.390 22.967 -48.271 1.00 71.12 69 LEU A CA 1
ATOM 505 C C . LEU A 1 69 ? 24.586 21.547 -48.806 1.00 71.12 69 LEU A C 1
ATOM 507 O O . LEU A 1 69 ? 23.602 20.941 -49.220 1.00 71.12 69 LEU A O 1
ATOM 511 N N . ARG A 1 70 ? 25.824 21.048 -48.877 1.00 70.88 70 ARG A N 1
ATOM 512 C CA . ARG A 1 70 ? 26.135 19.933 -49.779 1.00 70.88 70 ARG A CA 1
ATOM 513 C C . ARG A 1 70 ? 26.603 18.678 -49.066 1.00 70.88 70 ARG A C 1
ATOM 515 O O . ARG A 1 70 ? 25.957 17.647 -49.209 1.0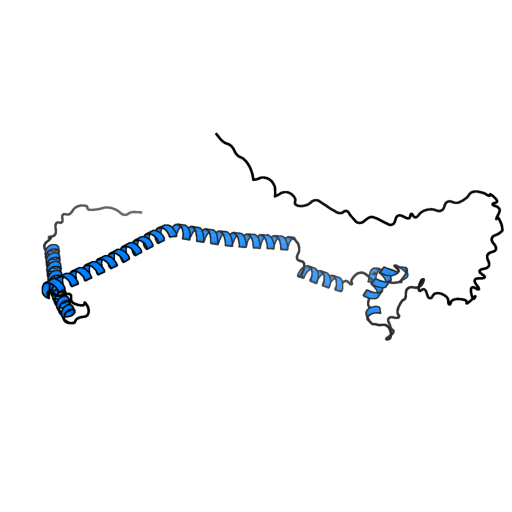0 70.88 70 ARG A O 1
ATOM 522 N N . ASP A 1 71 ? 27.645 18.790 -48.254 1.00 79.00 71 ASP A N 1
ATOM 523 C CA . ASP A 1 71 ? 28.311 17.603 -47.735 1.00 79.00 71 ASP A CA 1
ATOM 524 C C . ASP A 1 71 ? 27.994 17.402 -46.248 1.00 79.00 71 ASP A C 1
ATOM 526 O O . ASP A 1 71 ? 28.145 18.336 -45.446 1.00 79.00 71 ASP A O 1
ATOM 530 N N . PRO A 1 72 ? 27.521 16.203 -45.858 1.00 82.88 72 PRO A N 1
ATOM 531 C CA . PRO A 1 72 ? 27.414 15.834 -44.458 1.00 82.88 72 PRO A CA 1
ATOM 532 C C . PRO A 1 72 ? 28.767 16.009 -43.765 1.00 82.88 72 PRO A C 1
ATOM 534 O O . PRO A 1 72 ? 29.792 15.532 -44.242 1.00 82.88 72 PRO A O 1
ATOM 537 N N . TYR A 1 73 ? 28.772 16.680 -42.614 1.00 85.75 73 TYR A N 1
ATOM 538 C CA . TYR A 1 73 ? 29.954 16.724 -41.760 1.00 85.75 73 TYR A CA 1
ATOM 539 C C . TYR A 1 73 ? 30.161 15.346 -41.120 1.00 85.75 73 TYR A C 1
ATOM 541 O O . TYR A 1 73 ? 29.351 14.932 -40.284 1.00 85.75 73 TYR A O 1
ATOM 549 N N . ILE A 1 74 ? 31.226 14.656 -41.526 1.00 86.88 74 ILE A N 1
ATOM 550 C CA . ILE A 1 74 ? 31.649 13.366 -40.981 1.00 86.88 74 ILE A CA 1
ATOM 551 C C . ILE A 1 74 ? 32.911 13.629 -40.149 1.00 86.88 74 ILE A C 1
ATOM 553 O O . ILE A 1 74 ? 33.917 14.045 -40.718 1.00 86.88 74 ILE A O 1
ATOM 557 N N . PRO A 1 75 ? 32.850 13.486 -38.814 1.00 87.75 75 PRO A N 1
ATOM 558 C CA . PRO A 1 75 ? 34.012 13.673 -37.960 1.00 87.75 75 PRO A CA 1
ATOM 559 C C . PRO A 1 75 ? 34.940 12.458 -38.023 1.00 87.75 75 PRO A C 1
ATOM 561 O O . PRO A 1 75 ? 34.469 11.317 -38.036 1.00 87.75 75 PRO A O 1
ATOM 564 N N . ASP A 1 76 ? 36.245 12.712 -37.964 1.00 89.44 76 ASP A N 1
ATOM 565 C CA . ASP A 1 76 ? 37.256 11.672 -37.804 1.00 89.44 76 ASP A CA 1
ATOM 566 C C . ASP A 1 76 ? 37.173 11.098 -36.383 1.00 89.44 76 ASP A C 1
ATOM 568 O O . ASP A 1 76 ? 37.228 11.821 -35.380 1.00 89.44 76 ASP A O 1
ATOM 572 N N . LYS A 1 77 ? 36.955 9.781 -36.297 1.00 88.81 77 LYS A N 1
ATOM 573 C CA . LYS A 1 77 ? 36.702 9.072 -35.031 1.00 88.81 77 LYS A CA 1
ATOM 574 C C . LYS A 1 77 ? 37.981 8.857 -34.222 1.00 88.81 77 LYS A C 1
ATOM 576 O O . LYS A 1 77 ? 37.913 8.838 -32.994 1.00 88.81 77 LYS A O 1
ATOM 581 N N . ASP A 1 78 ? 39.111 8.751 -34.912 1.00 91.12 78 ASP A N 1
ATOM 582 C CA . ASP A 1 78 ? 40.426 8.478 -34.325 1.00 91.12 78 ASP A CA 1
ATOM 583 C C . ASP A 1 78 ? 41.100 9.743 -33.767 1.00 91.12 78 ASP A C 1
ATOM 585 O O . ASP A 1 78 ? 42.028 9.659 -32.965 1.00 91.12 78 ASP A O 1
ATOM 589 N N . ASP A 1 79 ? 40.595 10.925 -34.127 1.00 92.75 79 ASP A N 1
ATOM 590 C CA . ASP A 1 79 ? 41.128 12.199 -33.658 1.00 92.75 79 ASP A CA 1
ATOM 591 C C . ASP A 1 79 ? 40.774 12.473 -32.187 1.00 92.75 79 ASP A C 1
ATOM 593 O O . ASP A 1 79 ? 39.612 12.453 -31.764 1.00 92.75 79 ASP A O 1
ATOM 597 N N . GLU A 1 80 ? 41.779 12.856 -31.399 1.00 90.94 80 GLU A N 1
ATOM 598 C CA . GLU A 1 80 ? 41.600 13.291 -30.005 1.00 90.94 80 GLU A CA 1
ATOM 599 C C . GLU A 1 80 ? 40.850 14.627 -29.895 1.00 90.94 80 GLU A C 1
ATOM 601 O O . GLU A 1 80 ? 40.182 14.905 -28.899 1.00 90.94 80 GLU A O 1
ATOM 606 N N . ARG A 1 81 ? 40.924 15.465 -30.937 1.00 91.88 81 ARG A N 1
ATOM 607 C CA . ARG A 1 81 ? 40.226 16.759 -30.993 1.00 91.88 81 ARG A CA 1
ATOM 608 C C . ARG A 1 81 ? 38.710 16.594 -31.140 1.00 91.88 81 ARG A C 1
ATOM 610 O O . ARG A 1 81 ? 37.959 17.517 -30.808 1.00 91.88 81 ARG A O 1
ATOM 617 N N . THR A 1 82 ? 38.260 15.445 -31.639 1.00 92.69 82 THR A N 1
ATOM 618 C CA . THR A 1 82 ? 36.843 15.128 -31.803 1.00 92.69 82 THR A CA 1
ATOM 619 C C . THR A 1 82 ? 36.240 14.773 -30.441 1.00 92.69 82 THR A C 1
ATOM 621 O O . THR A 1 82 ? 36.737 13.873 -29.764 1.00 92.69 82 THR A O 1
ATOM 624 N N . PRO A 1 83 ? 35.150 15.431 -30.008 1.00 94.44 83 PRO A N 1
ATOM 625 C CA . PRO A 1 83 ? 34.542 15.124 -28.722 1.00 94.44 83 PRO A CA 1
ATOM 626 C C . PRO A 1 83 ? 33.901 13.728 -28.724 1.00 94.44 83 PRO A C 1
ATOM 628 O O . PRO A 1 83 ? 33.257 13.327 -29.692 1.00 94.44 83 PRO A O 1
ATOM 631 N N . GLU A 1 84 ? 33.991 13.023 -27.597 1.00 93.50 84 GLU A N 1
ATOM 632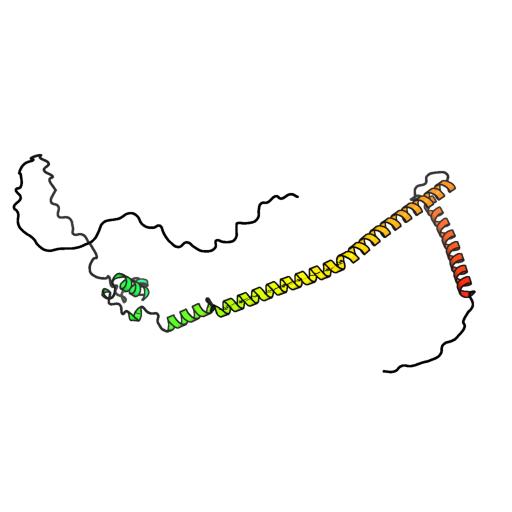 C CA . GLU A 1 84 ? 33.576 11.615 -27.453 1.00 93.50 84 GLU A CA 1
ATOM 633 C C . GLU A 1 84 ? 32.133 11.321 -27.897 1.00 93.50 84 GLU A C 1
ATOM 635 O O . GLU A 1 84 ? 31.849 10.298 -28.517 1.00 93.50 84 GLU A O 1
ATOM 640 N N . TRP A 1 85 ? 31.201 12.251 -27.672 1.00 93.31 85 TRP A N 1
ATOM 641 C CA . TRP A 1 85 ? 29.802 12.074 -28.081 1.00 93.31 85 TRP A CA 1
ATOM 642 C C . TRP A 1 85 ? 29.603 12.050 -29.605 1.00 93.31 85 TRP A C 1
ATOM 644 O O . TRP A 1 85 ? 28.586 11.532 -30.063 1.00 93.31 85 TRP A O 1
ATOM 654 N N . GLN A 1 86 ? 30.532 12.620 -30.387 1.00 93.25 86 GLN A N 1
ATOM 655 C CA . GLN A 1 86 ? 30.538 12.515 -31.853 1.00 93.25 86 GLN A CA 1
ATOM 656 C C . GLN A 1 86 ? 31.083 11.166 -32.318 1.00 93.25 86 GLN A C 1
ATOM 658 O O . GLN A 1 86 ? 30.771 10.736 -33.428 1.00 93.25 86 GLN A O 1
ATOM 663 N N . LYS A 1 87 ? 31.856 10.474 -31.474 1.00 91.88 87 LYS A N 1
ATOM 664 C CA . LYS A 1 87 ? 32.407 9.152 -31.776 1.00 91.88 87 LYS A CA 1
ATOM 665 C C . LYS A 1 87 ? 31.373 8.037 -31.599 1.00 91.88 87 LYS A C 1
ATOM 667 O O . LYS A 1 87 ? 31.413 7.055 -32.327 1.00 91.88 87 LYS A O 1
ATOM 672 N N . THR A 1 88 ? 30.394 8.224 -30.714 1.00 93.00 88 THR A N 1
ATOM 673 C CA . THR A 1 88 ? 29.361 7.229 -30.377 1.00 93.00 88 THR A CA 1
ATOM 674 C C . THR A 1 88 ? 28.388 6.911 -31.528 1.00 93.00 88 THR A C 1
ATOM 676 O O . THR A 1 88 ? 27.989 7.806 -32.273 1.00 93.00 88 THR A O 1
ATOM 679 N N . ALA A 1 89 ? 27.846 5.684 -31.554 1.00 92.44 89 ALA A N 1
ATOM 680 C CA . ALA A 1 89 ? 26.777 5.247 -32.470 1.00 92.44 89 ALA A CA 1
ATOM 681 C C . ALA A 1 89 ? 25.518 6.142 -32.442 1.00 92.44 89 ALA A C 1
ATOM 683 O O . ALA A 1 89 ? 24.790 6.273 -33.425 1.00 92.44 89 ALA A O 1
ATOM 684 N N . ARG A 1 90 ? 25.264 6.824 -31.317 1.00 93.62 90 ARG A N 1
ATOM 685 C CA . ARG A 1 90 ? 24.189 7.820 -31.189 1.00 93.62 90 ARG A CA 1
ATOM 686 C C . ARG A 1 90 ? 24.342 8.974 -32.187 1.00 93.62 90 ARG A C 1
ATOM 688 O O . ARG A 1 90 ? 23.338 9.475 -32.696 1.00 93.62 90 ARG A O 1
ATOM 695 N N . PHE A 1 91 ? 25.573 9.415 -32.448 1.00 93.56 91 PHE A N 1
ATOM 696 C CA . PHE A 1 91 ? 25.845 10.459 -33.432 1.00 93.56 91 PHE A CA 1
ATOM 697 C C . PHE A 1 91 ? 25.602 9.953 -34.852 1.00 93.56 91 PHE A C 1
ATOM 699 O O . PHE A 1 91 ? 24.964 10.648 -35.639 1.00 93.56 91 PHE A O 1
ATOM 706 N N . ASP A 1 92 ? 26.007 8.720 -35.141 1.00 92.38 92 ASP A N 1
ATOM 707 C CA . ASP A 1 92 ? 25.830 8.105 -36.458 1.00 92.38 92 ASP A CA 1
ATOM 708 C C . ASP A 1 92 ? 24.337 7.930 -36.783 1.00 92.38 92 ASP A C 1
ATOM 710 O O . ASP A 1 92 ? 23.881 8.321 -37.860 1.00 92.38 92 ASP A O 1
ATOM 714 N N . ARG A 1 93 ? 23.530 7.507 -35.795 1.00 94.06 93 ARG A N 1
ATOM 715 C CA . ARG A 1 93 ? 22.056 7.486 -35.886 1.00 94.06 93 ARG A CA 1
ATOM 716 C C . ARG A 1 93 ? 21.475 8.875 -36.178 1.00 94.06 93 ARG A C 1
ATOM 718 O O . ARG A 1 93 ? 20.568 9.014 -36.998 1.00 94.06 93 ARG A O 1
ATOM 725 N N . LYS A 1 94 ? 22.010 9.929 -35.549 1.00 93.94 94 LYS A N 1
ATOM 726 C CA . LYS A 1 94 ? 21.591 11.322 -35.796 1.00 93.94 94 LYS A CA 1
ATOM 727 C C . LYS A 1 94 ? 21.973 11.795 -37.200 1.00 93.94 94 LYS A C 1
ATOM 729 O O . LYS A 1 94 ? 21.203 12.530 -37.817 1.00 93.94 94 LYS A O 1
ATOM 734 N N . LEU A 1 95 ? 23.145 11.407 -37.697 1.00 92.31 95 LEU A N 1
ATOM 735 C CA . LEU A 1 95 ? 23.623 11.768 -39.027 1.00 92.31 95 LEU A CA 1
ATOM 736 C C . LEU A 1 95 ? 22.769 11.102 -40.111 1.00 92.31 95 LEU A C 1
ATOM 738 O O . LEU A 1 95 ? 22.281 11.791 -41.009 1.00 92.31 95 LEU A O 1
ATOM 742 N N . PHE A 1 96 ? 22.507 9.801 -39.961 1.00 93.88 96 PHE A N 1
ATOM 743 C CA . PHE A 1 96 ? 21.595 9.050 -40.823 1.00 93.88 96 PHE A CA 1
ATOM 744 C C . PHE A 1 96 ? 20.171 9.622 -40.786 1.00 93.88 96 PHE A C 1
ATOM 746 O O . PHE A 1 96 ? 19.556 9.808 -41.828 1.00 93.88 96 PHE A O 1
ATOM 753 N N . GLY A 1 97 ? 19.662 10.022 -39.617 1.00 93.06 97 GLY A N 1
ATOM 754 C CA . GLY A 1 97 ? 18.352 10.677 -39.521 1.00 93.06 97 GLY A CA 1
ATOM 755 C C . GLY A 1 97 ? 18.256 12.025 -40.256 1.00 93.06 97 GLY A C 1
ATOM 756 O O . GLY A 1 97 ? 17.166 12.418 -40.663 1.00 93.06 97 GLY A O 1
ATOM 757 N N . ARG A 1 98 ? 19.374 12.747 -40.442 1.00 91.75 98 ARG A N 1
ATOM 758 C CA . ARG A 1 98 ? 19.404 14.054 -41.131 1.00 91.75 98 ARG A CA 1
ATOM 759 C C . ARG A 1 98 ? 19.624 13.950 -42.635 1.00 91.75 98 ARG A C 1
ATOM 761 O O . ARG A 1 98 ? 18.991 14.690 -43.380 1.00 91.75 98 ARG A O 1
ATOM 768 N N . TYR A 1 99 ? 20.556 13.100 -43.055 1.00 90.69 99 TYR A N 1
ATOM 769 C CA . TYR A 1 99 ? 21.010 13.016 -44.448 1.00 90.69 99 TYR A CA 1
ATOM 770 C C . TYR A 1 99 ? 20.593 11.708 -45.138 1.00 90.69 99 TYR A C 1
ATOM 772 O O . TYR A 1 99 ? 20.817 11.543 -46.334 1.00 90.69 99 TYR A O 1
ATOM 780 N N . GLY A 1 100 ? 19.957 10.784 -44.414 1.00 90.25 100 GLY A N 1
ATOM 781 C CA . GLY A 1 100 ? 19.578 9.470 -44.924 1.00 90.25 100 GLY A CA 1
ATOM 782 C C . GLY A 1 100 ? 20.802 8.639 -45.295 1.00 90.25 100 GLY A C 1
ATOM 783 O O . GLY A 1 100 ? 21.851 8.738 -44.664 1.00 90.25 100 GLY A O 1
ATOM 784 N N . SER A 1 101 ? 20.689 7.868 -46.375 1.00 89.12 101 SER A N 1
ATOM 785 C CA . SER A 1 101 ? 21.787 7.058 -46.916 1.00 89.12 101 SER A CA 1
ATOM 786 C C . SER A 1 101 ? 22.982 7.878 -47.414 1.00 89.12 101 SER A C 1
ATOM 788 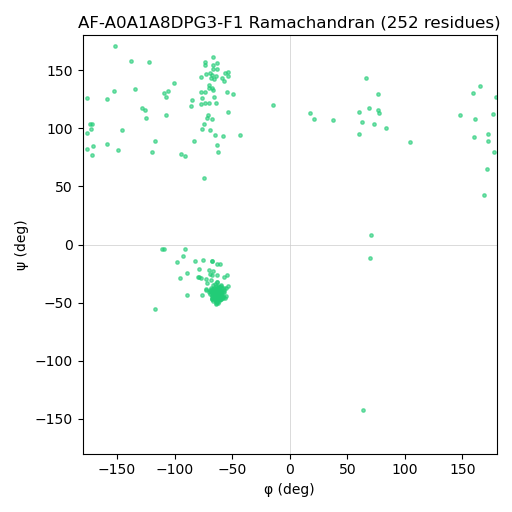O O . SER A 1 101 ? 24.071 7.329 -47.556 1.00 89.12 101 SER A O 1
ATOM 790 N N . ALA A 1 102 ? 22.817 9.186 -47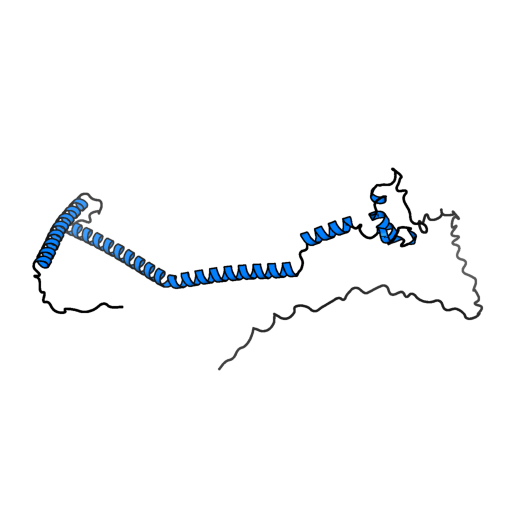.650 1.00 88.06 102 ALA A N 1
ATOM 791 C CA . ALA A 1 102 ? 23.912 10.056 -48.076 1.00 88.06 102 ALA A CA 1
ATOM 792 C C . ALA A 1 102 ? 24.983 10.250 -46.986 1.00 88.06 102 ALA A C 1
ATOM 794 O O . ALA A 1 102 ? 26.075 10.715 -47.293 1.00 88.06 102 ALA A O 1
ATOM 795 N N . SER A 1 103 ? 24.695 9.893 -45.726 1.00 86.19 103 SER A N 1
ATOM 796 C CA . SER A 1 103 ? 25.682 9.921 -44.640 1.00 86.19 103 SER A CA 1
ATOM 797 C C . SER A 1 103 ? 26.692 8.771 -44.681 1.00 86.19 103 SER A C 1
ATOM 799 O O . SER A 1 103 ? 27.671 8.824 -43.943 1.00 86.19 103 SER A O 1
ATOM 801 N N . GLY A 1 104 ? 26.448 7.723 -45.478 1.00 88.50 104 GLY A N 1
ATOM 802 C CA . GLY A 1 104 ? 27.313 6.541 -45.542 1.00 88.50 104 GLY A CA 1
ATOM 803 C C . GLY A 1 104 ? 27.281 5.642 -44.297 1.00 88.50 104 GLY A C 1
ATOM 804 O O . GLY A 1 104 ? 28.078 4.715 -44.207 1.00 88.50 104 GLY A O 1
ATOM 805 N N . VAL A 1 105 ? 26.375 5.890 -43.341 1.00 91.88 105 VAL A N 1
ATOM 806 C CA . VAL A 1 105 ? 26.189 5.027 -42.161 1.00 91.88 105 VAL A CA 1
ATOM 807 C C . VAL A 1 105 ? 25.414 3.773 -42.563 1.00 91.88 105 VAL A C 1
ATOM 809 O O . VAL A 1 105 ? 24.358 3.880 -43.189 1.00 91.88 105 VAL A O 1
ATOM 812 N N . ASP A 1 106 ? 25.915 2.599 -42.172 1.00 91.75 106 ASP A N 1
ATOM 813 C CA . ASP A 1 106 ? 25.235 1.324 -42.403 1.00 91.75 106 ASP A CA 1
ATOM 814 C C . ASP A 1 106 ? 23.891 1.272 -41.643 1.00 91.75 106 ASP A C 1
ATOM 816 O O . ASP A 1 106 ? 23.879 1.388 -40.410 1.00 91.75 106 ASP A O 1
ATOM 820 N N . PRO A 1 107 ? 22.753 1.079 -42.337 1.00 91.88 107 PRO A N 1
ATOM 821 C CA . PRO A 1 107 ? 21.448 0.964 -41.697 1.00 91.88 107 PRO A CA 1
ATOM 822 C C . PRO A 1 107 ? 21.347 -0.163 -40.661 1.00 91.88 107 PRO A C 1
ATOM 824 O O . PRO A 1 107 ? 20.560 -0.042 -39.721 1.00 91.88 107 PRO A O 1
ATOM 827 N N . ALA A 1 108 ? 22.120 -1.247 -40.798 1.00 92.88 108 ALA A N 1
ATOM 828 C CA . ALA A 1 108 ? 22.070 -2.369 -39.857 1.00 92.88 108 ALA A CA 1
ATOM 829 C C . ALA A 1 108 ? 22.579 -1.981 -38.457 1.00 92.88 108 ALA A C 1
ATOM 831 O O . ALA A 1 108 ? 22.007 -2.402 -37.454 1.00 92.88 108 ALA A O 1
ATOM 832 N N . SER A 1 109 ? 23.581 -1.098 -38.387 1.00 91.06 109 SER A N 1
ATOM 833 C CA . SER A 1 109 ? 24.172 -0.584 -37.138 1.00 91.06 109 SER A CA 1
ATOM 834 C C . SER A 1 109 ? 23.215 0.311 -36.323 1.00 91.06 109 SER A C 1
ATOM 836 O O . SER A 1 109 ? 23.434 0.611 -35.145 1.00 91.06 109 SER A O 1
ATOM 838 N N . LEU A 1 110 ? 22.115 0.762 -36.936 1.00 91.62 110 LEU A N 1
ATOM 839 C CA . LEU A 1 110 ? 21.108 1.579 -36.255 1.00 91.62 110 LEU A CA 1
ATOM 840 C C . LEU A 1 110 ? 20.280 0.761 -35.262 1.00 91.62 110 LEU A C 1
ATOM 842 O O . LEU A 1 110 ? 19.809 1.316 -34.265 1.00 91.62 110 LEU A O 1
ATOM 846 N N . TRP A 1 111 ? 20.106 -0.532 -35.536 1.00 93.44 111 TRP A N 1
ATOM 847 C CA . TRP A 1 111 ? 19.429 -1.443 -34.627 1.00 93.44 111 TRP A CA 1
ATOM 848 C C . TRP A 1 111 ? 20.318 -1.739 -33.413 1.00 93.44 111 TRP A C 1
ATOM 850 O O . TRP A 1 111 ? 21.545 -1.736 -33.533 1.00 93.44 111 TRP A O 1
ATOM 860 N N . PRO A 1 112 ? 19.727 -1.955 -32.226 1.00 95.69 112 PRO A N 1
ATOM 861 C CA . PRO A 1 112 ? 20.478 -2.377 -31.053 1.00 95.69 112 PRO A CA 1
ATOM 862 C C . PRO A 1 112 ? 21.257 -3.663 -31.311 1.00 95.69 112 PRO A C 1
ATOM 864 O O . PRO A 1 112 ? 20.808 -4.539 -32.057 1.00 95.69 112 PRO A O 1
ATOM 867 N N . SER A 1 113 ? 22.410 -3.792 -30.659 1.00 95.50 113 SER A N 1
ATOM 868 C CA . SER A 1 113 ? 23.130 -5.064 -30.663 1.00 95.50 113 SER A CA 1
ATOM 869 C C . SER A 1 113 ? 22.338 -6.134 -29.902 1.00 95.50 113 SER A C 1
ATOM 871 O O . SER A 1 113 ? 21.459 -5.824 -29.101 1.00 95.50 113 SER A O 1
ATOM 873 N N . HIS A 1 114 ? 22.648 -7.412 -30.128 1.00 96.38 114 HIS A N 1
ATOM 874 C CA . HIS A 1 114 ? 21.928 -8.502 -29.460 1.00 96.38 114 HIS A CA 1
ATOM 875 C C . HIS A 1 114 ? 21.988 -8.400 -27.927 1.00 96.38 114 HIS A C 1
ATOM 877 O O . HIS A 1 114 ? 20.975 -8.595 -27.270 1.00 96.38 114 HIS A O 1
ATOM 883 N N . ARG A 1 115 ? 23.142 -7.998 -27.376 1.00 96.69 115 ARG A N 1
ATOM 884 C CA . ARG A 1 115 ? 23.312 -7.771 -25.932 1.00 96.69 115 ARG A CA 1
ATOM 885 C C . ARG A 1 115 ? 22.443 -6.621 -25.424 1.00 96.69 115 ARG A C 1
ATOM 887 O O . ARG A 1 115 ? 21.724 -6.784 -24.453 1.00 96.69 115 ARG A O 1
ATOM 894 N N . GLU A 1 116 ? 22.452 -5.489 -26.130 1.00 95.12 116 GLU A N 1
ATOM 895 C CA . GLU A 1 116 ? 21.595 -4.345 -25.785 1.00 95.12 116 GLU A CA 1
ATOM 896 C C . GLU A 1 116 ? 20.106 -4.716 -25.832 1.00 95.12 116 GLU A C 1
ATOM 898 O O . GLU A 1 116 ? 19.319 -4.222 -25.031 1.00 95.12 116 GLU A O 1
ATOM 903 N N . LEU A 1 117 ? 19.712 -5.585 -26.769 1.00 96.94 117 LEU A N 1
ATOM 904 C CA . LEU A 1 117 ? 18.348 -6.100 -26.873 1.00 96.94 117 LEU A CA 1
ATOM 905 C C . LEU A 1 117 ? 17.976 -6.942 -25.652 1.00 96.94 117 LEU A C 1
ATOM 907 O O . LEU A 1 117 ? 16.911 -6.721 -25.083 1.00 96.94 117 LEU A O 1
ATOM 911 N N . GLU A 1 118 ? 18.836 -7.875 -25.243 1.00 98.00 118 GLU A N 1
ATOM 912 C CA . GLU A 1 118 ? 18.623 -8.685 -24.039 1.00 98.00 118 GLU A CA 1
ATOM 913 C C . GLU A 1 118 ? 18.481 -7.811 -22.788 1.00 98.00 118 GLU A C 1
ATOM 915 O O . GLU A 1 118 ? 17.541 -8.012 -22.018 1.00 98.00 118 GLU A O 1
ATOM 920 N N . ASP A 1 119 ? 19.341 -6.801 -22.635 1.00 97.81 119 ASP A N 1
ATOM 921 C CA . ASP A 1 119 ? 19.285 -5.853 -21.519 1.00 97.81 119 ASP A CA 1
ATOM 922 C C . ASP A 1 119 ? 17.957 -5.074 -21.513 1.00 97.81 119 ASP A C 1
ATOM 924 O O . ASP A 1 119 ? 17.274 -5.013 -20.490 1.00 97.81 119 ASP A O 1
ATOM 928 N N . MET A 1 120 ? 17.528 -4.547 -22.668 1.00 96.88 120 MET A N 1
ATOM 929 C CA . MET A 1 120 ? 16.246 -3.836 -22.786 1.00 96.88 120 MET A CA 1
ATOM 930 C C . MET A 1 120 ? 15.044 -4.738 -22.487 1.00 96.88 120 MET A C 1
ATOM 932 O O . MET A 1 120 ? 14.111 -4.310 -21.811 1.00 96.88 120 MET A O 1
ATOM 936 N N . VAL A 1 121 ? 15.056 -5.987 -22.963 1.00 97.06 121 VAL A N 1
ATOM 937 C CA . VAL A 1 121 ? 13.983 -6.958 -22.695 1.00 97.06 121 VAL A CA 1
ATOM 938 C C . VAL A 1 121 ? 13.949 -7.333 -21.214 1.00 97.06 121 VAL A C 1
ATOM 940 O O . VAL A 1 121 ? 12.868 -7.442 -20.632 1.00 97.06 121 VAL A O 1
ATOM 943 N N . ALA A 1 122 ? 15.112 -7.500 -20.580 1.00 97.06 122 ALA A N 1
ATOM 944 C CA . ALA A 1 122 ? 15.203 -7.768 -19.152 1.00 97.06 122 ALA A CA 1
ATOM 945 C C . ALA A 1 122 ? 14.637 -6.596 -18.333 1.00 97.06 122 ALA A C 1
ATOM 947 O O . ALA A 1 122 ? 13.794 -6.817 -17.460 1.00 97.06 122 ALA A O 1
ATOM 948 N N . GLU A 1 123 ? 15.020 -5.358 -18.657 1.00 97.81 123 GLU A N 1
ATOM 949 C CA . GLU A 1 123 ? 14.484 -4.150 -18.022 1.00 97.81 123 GLU A CA 1
ATOM 950 C C . GLU A 1 123 ? 12.966 -4.022 -18.212 1.00 97.81 123 GLU A C 1
ATOM 952 O O . GLU A 1 123 ? 12.242 -3.795 -17.238 1.00 97.81 123 GLU A O 1
ATOM 957 N N . GLU A 1 124 ? 12.465 -4.217 -19.436 1.00 96.69 124 GLU A N 1
ATOM 958 C CA . GLU A 1 124 ? 11.032 -4.171 -19.728 1.00 96.69 124 GLU A CA 1
ATOM 959 C C . GLU A 1 124 ? 10.282 -5.238 -18.930 1.00 96.69 124 GLU A C 1
ATOM 961 O O . GLU A 1 124 ? 9.307 -4.922 -18.257 1.00 96.69 124 GLU A O 1
ATOM 966 N N . SER A 1 125 ? 10.767 -6.479 -18.908 1.00 95.12 125 SER A N 1
ATOM 967 C CA . SER A 1 125 ? 10.116 -7.560 -18.162 1.00 95.12 125 SER A CA 1
ATOM 968 C C . SER A 1 125 ? 10.079 -7.316 -16.646 1.00 95.12 125 SER A C 1
ATOM 970 O O . SER A 1 125 ? 9.118 -7.707 -15.979 1.00 95.12 125 SER A O 1
ATOM 972 N N . GLN A 1 126 ? 11.096 -6.638 -16.102 1.00 96.31 126 GLN A N 1
ATOM 973 C CA . GLN A 1 126 ? 11.209 -6.328 -14.680 1.00 96.31 126 GLN A CA 1
ATOM 974 C C . GLN A 1 126 ? 10.274 -5.187 -14.260 1.00 96.31 126 GLN A C 1
ATOM 976 O O . GLN A 1 126 ? 9.648 -5.254 -13.198 1.00 96.31 126 GLN A O 1
ATOM 981 N N . TRP A 1 127 ? 10.191 -4.124 -15.064 1.00 96.44 127 TRP A N 1
ATOM 982 C CA . TRP A 1 127 ? 9.432 -2.915 -14.722 1.00 96.44 127 TRP A CA 1
ATOM 983 C C . TRP A 1 127 ? 8.012 -2.901 -15.288 1.00 96.44 127 TRP A C 1
ATOM 985 O O . TRP A 1 127 ? 7.110 -2.300 -14.695 1.00 96.44 127 TRP A O 1
ATOM 995 N N . HIS A 1 128 ? 7.800 -3.566 -16.418 1.00 95.12 128 HIS A N 1
ATOM 996 C CA . HIS A 1 128 ? 6.556 -3.587 -17.176 1.00 95.12 128 HIS A CA 1
ATOM 997 C C . HIS A 1 128 ? 6.024 -5.024 -17.267 1.00 95.12 128 HIS A C 1
ATOM 999 O O . HIS A 1 128 ? 6.184 -5.699 -18.285 1.00 95.12 128 HIS A O 1
ATOM 1005 N N . PRO A 1 129 ? 5.366 -5.518 -16.199 1.00 94.75 129 PRO A N 1
ATOM 1006 C CA . PRO A 1 129 ? 4.778 -6.848 -16.218 1.00 94.75 129 PRO A CA 1
ATOM 1007 C C . PRO A 1 129 ? 3.668 -6.949 -17.278 1.00 94.75 129 PRO A C 1
ATOM 1009 O O . PRO A 1 129 ? 3.020 -5.949 -17.605 1.00 94.75 129 PRO A O 1
ATOM 1012 N N . PRO A 1 130 ? 3.369 -8.164 -17.768 1.00 96.19 130 PRO A N 1
ATOM 1013 C CA . PRO A 1 130 ? 2.319 -8.363 -18.755 1.00 96.19 130 PRO A CA 1
ATOM 1014 C C . PRO A 1 130 ? 0.930 -8.068 -18.175 1.00 96.19 130 PRO A C 1
ATOM 1016 O O . PRO A 1 130 ? 0.670 -8.231 -16.976 1.00 96.19 130 PRO A O 1
ATOM 1019 N N . LEU A 1 131 ? -0.003 -7.700 -19.058 1.00 96.38 131 LEU A N 1
ATOM 1020 C CA . LEU A 1 131 ? -1.370 -7.313 -18.691 1.00 96.38 131 LEU A CA 1
ATOM 1021 C C . LEU A 1 131 ? -2.097 -8.382 -17.866 1.00 96.38 131 LEU A C 1
ATOM 1023 O O . LEU A 1 131 ? -2.812 -8.053 -16.924 1.00 96.38 131 LEU A O 1
ATOM 1027 N N . GLU A 1 132 ? -1.883 -9.662 -18.166 1.00 97.44 132 GLU A N 1
ATOM 1028 C CA . GLU A 1 132 ? -2.496 -10.769 -17.426 1.00 97.44 132 GLU A CA 1
ATOM 1029 C C . GLU A 1 132 ? -2.102 -10.779 -15.945 1.00 97.44 132 GLU A C 1
ATOM 1031 O O . GLU A 1 132 ? -2.936 -11.023 -15.073 1.00 97.44 132 GLU A O 1
ATOM 1036 N N . VAL A 1 133 ? -0.832 -10.487 -15.648 1.00 96.44 133 VAL A N 1
ATOM 1037 C CA . VAL A 1 133 ? -0.331 -10.401 -14.270 1.00 96.44 133 VAL A CA 1
ATOM 1038 C C . VAL A 1 133 ? -0.956 -9.197 -13.570 1.00 96.44 133 VAL A C 1
ATOM 1040 O O . VAL A 1 133 ? -1.372 -9.298 -12.416 1.00 96.44 133 VAL A O 1
ATOM 1043 N N . MET A 1 134 ? -1.098 -8.071 -14.273 1.00 96.44 134 MET A N 1
ATOM 1044 C CA . MET A 1 134 ? -1.771 -6.891 -13.728 1.00 96.44 134 MET A CA 1
ATOM 1045 C C . MET A 1 134 ? -3.239 -7.167 -13.386 1.00 96.44 134 MET A C 1
ATOM 1047 O O . MET A 1 134 ? -3.681 -6.796 -12.299 1.00 96.44 134 MET A O 1
ATOM 1051 N N . LEU A 1 135 ? -3.981 -7.844 -14.267 1.00 98.12 135 LEU A N 1
ATOM 1052 C CA . LEU A 1 135 ? -5.385 -8.199 -14.033 1.00 98.12 135 LEU A CA 1
ATOM 1053 C C . LEU A 1 135 ? -5.537 -9.115 -12.816 1.00 98.12 135 LEU A C 1
ATOM 1055 O O . LEU A 1 135 ? -6.315 -8.802 -11.918 1.00 98.12 135 LEU A O 1
ATOM 1059 N N . LYS A 1 136 ? -4.712 -10.165 -12.715 1.00 98.19 136 LYS A N 1
ATOM 1060 C CA . LYS A 1 136 ? -4.689 -11.062 -11.546 1.00 98.19 136 LYS A CA 1
ATOM 1061 C C . LYS A 1 136 ? -4.411 -10.305 -10.245 1.00 98.19 136 LYS A C 1
ATOM 1063 O O . LYS A 1 136 ? -5.059 -10.550 -9.231 1.00 98.19 136 LYS A O 1
ATOM 1068 N N . ASN A 1 137 ? -3.486 -9.345 -10.270 1.00 97.44 137 ASN A N 1
ATOM 1069 C CA . ASN A 1 137 ? -3.178 -8.515 -9.104 1.00 97.44 137 ASN A CA 1
ATOM 1070 C C . ASN A 1 137 ? -4.349 -7.605 -8.704 1.00 97.44 137 ASN A C 1
ATOM 1072 O O . ASN A 1 137 ? -4.576 -7.386 -7.514 1.00 97.44 137 ASN A O 1
ATOM 1076 N N . ILE A 1 138 ? -5.089 -7.062 -9.674 1.00 98.19 138 ILE A N 1
ATOM 1077 C CA . ILE A 1 138 ? -6.286 -6.247 -9.417 1.00 98.19 138 ILE A CA 1
ATOM 1078 C C . ILE A 1 138 ? -7.392 -7.112 -8.809 1.00 98.19 138 ILE A C 1
ATOM 1080 O O . ILE A 1 138 ? -7.982 -6.722 -7.801 1.00 98.19 138 ILE A O 1
ATOM 1084 N N . GLU A 1 139 ? -7.638 -8.292 -9.374 1.00 98.31 139 GLU A N 1
ATOM 1085 C CA . GLU A 1 139 ? -8.625 -9.248 -8.864 1.00 98.31 139 GLU A CA 1
ATOM 1086 C C . GLU A 1 139 ? -8.299 -9.687 -7.432 1.00 98.31 139 GLU A C 1
ATOM 1088 O O . GLU A 1 139 ? -9.174 -9.653 -6.565 1.00 98.31 139 GLU A O 1
ATOM 1093 N N . ALA A 1 140 ? -7.033 -10.009 -7.148 1.00 98.12 140 ALA A N 1
ATOM 1094 C CA . ALA A 1 140 ? -6.578 -10.372 -5.808 1.00 98.12 140 ALA A CA 1
ATOM 1095 C C . ALA A 1 140 ? -6.799 -9.234 -4.798 1.00 98.12 140 ALA A C 1
ATOM 1097 O O . ALA A 1 140 ? -7.373 -9.451 -3.729 1.00 98.12 140 ALA A O 1
ATOM 1098 N N . LYS A 1 141 ? -6.423 -7.998 -5.153 1.00 98.25 141 LYS A N 1
ATOM 1099 C CA . LYS A 1 141 ? -6.647 -6.820 -4.297 1.00 98.25 141 LYS A CA 1
ATOM 1100 C C . LYS A 1 141 ? -8.134 -6.574 -4.041 1.00 98.25 141 LYS A C 1
ATOM 1102 O O . LYS A 1 141 ? -8.527 -6.354 -2.896 1.00 98.25 141 LYS A O 1
ATOM 1107 N N . ALA A 1 142 ? -8.972 -6.672 -5.072 1.00 98.12 142 ALA A N 1
ATOM 1108 C CA . ALA A 1 142 ? -10.418 -6.520 -4.934 1.00 98.12 142 ALA A CA 1
ATOM 1109 C C . ALA A 1 142 ? -11.026 -7.609 -4.027 1.00 98.12 142 ALA A C 1
ATOM 1111 O O . ALA A 1 142 ? -11.869 -7.320 -3.171 1.00 98.12 142 ALA A O 1
ATOM 1112 N N . ALA A 1 143 ? -10.575 -8.859 -4.155 1.00 98.12 143 ALA A N 1
ATOM 1113 C CA . ALA A 1 143 ? -11.003 -9.958 -3.294 1.00 98.12 143 ALA A CA 1
ATOM 1114 C C . ALA A 1 143 ? -10.607 -9.728 -1.823 1.00 98.12 143 ALA A C 1
ATOM 1116 O O . ALA A 1 143 ? -11.416 -9.926 -0.916 1.00 98.12 143 ALA A O 1
ATOM 1117 N N . GLU A 1 144 ? -9.395 -9.238 -1.560 1.00 98.19 144 GLU A N 1
ATOM 1118 C CA . GLU A 1 144 ? -8.973 -8.901 -0.199 1.00 98.19 144 GLU A CA 1
ATOM 1119 C C . GLU A 1 144 ? -9.787 -7.758 0.414 1.00 98.19 144 GLU A C 1
ATOM 1121 O O . GLU A 1 144 ? -10.176 -7.818 1.583 1.00 98.19 144 GLU A O 1
ATOM 1126 N N . GLU A 1 145 ? -10.030 -6.692 -0.347 1.00 98.00 145 GLU A N 1
ATOM 1127 C CA . GLU A 1 145 ? -10.806 -5.540 0.115 1.00 98.00 145 GLU A CA 1
ATOM 1128 C C . GLU A 1 145 ? -12.251 -5.927 0.429 1.00 98.00 145 GLU A C 1
ATOM 1130 O O . GLU A 1 145 ? -12.786 -5.553 1.480 1.00 98.00 145 GLU A O 1
ATOM 1135 N N . THR A 1 146 ? -12.869 -6.728 -0.440 1.00 98.00 146 THR A N 1
ATOM 1136 C CA . THR A 1 146 ? -14.221 -7.250 -0.217 1.00 98.00 146 THR A CA 1
ATOM 1137 C C . THR A 1 146 ? -14.269 -8.172 1.001 1.00 98.00 146 THR A C 1
ATOM 1139 O O . THR A 1 146 ? -15.151 -8.005 1.845 1.00 98.00 146 THR A O 1
ATOM 1142 N N . ALA A 1 147 ? -13.290 -9.060 1.190 1.00 98.12 147 ALA A N 1
ATOM 1143 C CA . ALA A 1 147 ? -13.199 -9.901 2.384 1.00 98.12 147 ALA A CA 1
ATOM 1144 C C . ALA A 1 147 ? -13.046 -9.071 3.673 1.00 98.12 147 ALA A C 1
ATOM 1146 O O . ALA A 1 147 ? -13.766 -9.298 4.652 1.00 98.12 147 ALA A O 1
ATOM 1147 N N . LYS A 1 148 ? -12.168 -8.056 3.669 1.00 98.25 148 LYS A N 1
ATOM 1148 C CA . LYS A 1 148 ? -11.980 -7.118 4.792 1.00 98.25 148 LYS A CA 1
ATOM 1149 C C . LYS A 1 148 ? -13.271 -6.362 5.108 1.00 98.25 148 LYS A C 1
ATOM 1151 O O . LYS A 1 148 ? -13.618 -6.196 6.279 1.00 98.25 148 LYS A O 1
ATOM 1156 N N . ARG A 1 149 ? -14.000 -5.916 4.082 1.00 98.06 149 ARG A N 1
ATOM 1157 C CA . ARG A 1 149 ? -15.298 -5.248 4.234 1.00 98.06 149 ARG A CA 1
ATOM 1158 C C . ARG A 1 149 ? -16.335 -6.174 4.867 1.00 98.06 149 ARG A C 1
ATOM 1160 O O . ARG A 1 149 ? -16.927 -5.802 5.876 1.00 98.06 149 ARG A O 1
ATOM 1167 N N . LEU A 1 150 ? -16.496 -7.386 4.341 1.00 98.25 150 LEU A N 1
ATOM 1168 C CA . LEU A 1 150 ? -17.452 -8.366 4.864 1.00 98.25 150 LEU A CA 1
ATOM 1169 C C . LEU A 1 150 ? -17.134 -8.766 6.310 1.00 98.25 150 LEU A C 1
ATOM 1171 O O . LEU A 1 150 ? -18.044 -8.911 7.123 1.00 98.25 150 LEU A O 1
ATOM 1175 N N . ALA A 1 151 ? -15.855 -8.913 6.666 1.00 98.06 151 ALA A N 1
ATOM 1176 C CA . ALA A 1 151 ? -15.448 -9.194 8.043 1.00 98.06 151 ALA A CA 1
ATOM 1177 C C . ALA A 1 151 ? -15.851 -8.059 9.002 1.00 98.06 151 ALA A C 1
ATOM 1179 O O . ALA A 1 151 ? -16.392 -8.320 10.079 1.00 98.06 151 ALA A O 1
ATOM 1180 N N . LYS A 1 152 ? -15.651 -6.798 8.593 1.00 98.25 152 LYS A N 1
ATOM 1181 C CA . LYS A 1 152 ? -16.096 -5.626 9.362 1.00 98.25 152 LYS A CA 1
ATOM 1182 C C . LYS A 1 152 ? -17.615 -5.588 9.503 1.00 98.25 152 LYS A C 1
ATOM 1184 O O . LYS A 1 152 ? -18.110 -5.384 10.606 1.00 98.25 152 LYS A O 1
ATOM 1189 N N . GLU A 1 153 ? -18.349 -5.818 8.418 1.00 98.31 153 GLU A N 1
ATOM 1190 C CA . GLU A 1 153 ? -19.816 -5.843 8.429 1.00 98.31 153 GLU A CA 1
ATOM 1191 C C . GLU A 1 153 ? -20.355 -6.940 9.363 1.00 98.31 153 GLU A C 1
ATOM 1193 O O . GLU A 1 153 ? -21.235 -6.666 10.179 1.00 98.31 153 GLU A O 1
ATOM 1198 N N . LYS A 1 154 ? -19.768 -8.146 9.339 1.00 98.25 154 LYS A N 1
ATOM 1199 C CA . LYS A 1 154 ? -20.116 -9.244 10.261 1.00 98.25 154 LYS A CA 1
ATOM 1200 C C . LYS A 1 154 ? -19.864 -8.879 11.724 1.00 98.25 154 LYS A C 1
ATOM 1202 O O . LYS A 1 154 ? -20.713 -9.143 12.574 1.00 98.25 154 LYS A O 1
ATOM 1207 N N . LEU A 1 155 ? -18.726 -8.249 12.023 1.00 98.12 155 LEU A N 1
ATOM 1208 C CA . LEU A 1 155 ? -18.396 -7.801 13.378 1.00 98.12 155 LEU A CA 1
ATOM 1209 C C . LEU A 1 155 ? -19.379 -6.730 13.865 1.00 98.12 155 LEU A C 1
ATOM 1211 O O . LEU A 1 155 ? -19.867 -6.808 14.993 1.00 98.12 155 LEU A O 1
ATOM 1215 N N . ILE A 1 156 ? -19.701 -5.752 13.015 1.00 98.12 156 ILE A N 1
ATOM 1216 C CA . ILE A 1 156 ? -20.684 -4.711 13.333 1.00 98.12 156 ILE A CA 1
ATOM 1217 C C . ILE A 1 156 ? -22.049 -5.350 13.588 1.00 98.12 156 ILE A C 1
ATOM 1219 O O . ILE A 1 156 ? -22.660 -5.048 14.607 1.00 98.12 156 ILE A O 1
ATOM 1223 N N . ALA A 1 157 ? -22.504 -6.270 12.735 1.00 98.19 157 ALA A N 1
ATOM 1224 C CA . ALA A 1 157 ? -23.781 -6.958 12.914 1.00 98.19 157 ALA A CA 1
ATOM 1225 C C . ALA A 1 157 ? -23.845 -7.734 14.243 1.00 98.19 157 ALA A C 1
ATOM 1227 O O . ALA A 1 157 ? -24.825 -7.612 14.980 1.00 98.19 157 ALA A O 1
ATOM 1228 N N . ALA A 1 158 ? -22.783 -8.467 14.596 1.00 97.94 158 ALA A N 1
ATOM 1229 C CA . ALA A 1 158 ? -22.697 -9.189 15.865 1.00 97.94 158 ALA A CA 1
ATOM 1230 C C . ALA A 1 158 ? -22.744 -8.241 17.076 1.00 97.94 158 ALA A C 1
ATOM 1232 O O . ALA A 1 158 ? -23.479 -8.481 18.037 1.00 97.94 158 ALA A O 1
ATOM 1233 N N . ASN A 1 159 ? -22.012 -7.124 17.013 1.00 98.00 159 ASN A N 1
ATOM 1234 C CA . ASN A 1 159 ? -22.038 -6.112 18.065 1.00 98.00 159 ASN A CA 1
ATOM 1235 C C . ASN A 1 159 ? -23.418 -5.461 18.175 1.00 98.00 159 ASN A C 1
ATOM 1237 O O . ASN A 1 159 ? -23.957 -5.367 19.275 1.00 98.00 159 ASN A O 1
ATOM 1241 N N . MET A 1 160 ? -24.031 -5.088 17.051 1.00 97.12 160 MET A N 1
ATOM 1242 C CA . MET A 1 160 ? -25.372 -4.504 17.012 1.00 97.12 160 MET A CA 1
ATOM 1243 C C . MET A 1 160 ? -26.431 -5.441 17.597 1.00 97.12 160 MET A C 1
ATOM 1245 O O . MET A 1 160 ? -27.327 -4.967 18.288 1.00 97.12 160 MET A O 1
ATOM 1249 N N . ALA A 1 161 ? -26.305 -6.757 17.413 1.00 97.31 161 ALA A N 1
ATOM 1250 C CA . ALA A 1 161 ? -27.193 -7.733 18.045 1.00 97.31 161 ALA A CA 1
ATOM 1251 C C . ALA A 1 161 ? -27.015 -7.812 19.576 1.00 97.31 161 ALA A C 1
ATOM 1253 O O . ALA A 1 161 ? -27.975 -8.073 20.302 1.00 97.31 161 ALA A O 1
ATOM 1254 N N . LYS A 1 162 ? -25.803 -7.562 20.092 1.00 97.62 162 LYS A N 1
ATOM 1255 C CA . LYS A 1 162 ? -25.510 -7.542 21.538 1.00 97.62 162 LYS A CA 1
ATOM 1256 C C . LYS A 1 162 ? -25.939 -6.234 22.216 1.00 97.62 162 LYS A C 1
ATOM 1258 O O . LYS A 1 162 ? -26.273 -6.238 23.403 1.00 97.62 162 LYS A O 1
ATOM 1263 N N . MET A 1 163 ? -25.957 -5.127 21.473 1.00 97.38 163 MET A N 1
ATOM 1264 C CA . MET A 1 163 ? -26.222 -3.787 22.008 1.00 97.38 163 MET A CA 1
ATOM 1265 C C . MET A 1 163 ? -27.542 -3.645 22.791 1.00 97.38 163 MET A C 1
ATOM 1267 O O . MET A 1 163 ? -27.495 -3.050 23.866 1.00 97.38 163 MET A O 1
ATOM 1271 N N . PRO A 1 164 ? -28.702 -4.178 22.350 1.00 97.88 164 PRO A N 1
ATOM 1272 C CA . PRO A 1 164 ? -29.962 -4.027 23.083 1.00 97.88 164 PRO A CA 1
ATOM 1273 C C . PRO A 1 164 ? -29.894 -4.570 24.513 1.00 97.88 164 PRO A C 1
ATOM 1275 O O . PRO A 1 164 ? -30.256 -3.861 25.451 1.00 97.88 164 PRO A O 1
ATOM 1278 N N . LYS A 1 165 ? -29.330 -5.773 24.690 1.00 97.56 165 LYS A N 1
ATOM 1279 C CA . LYS A 1 165 ? -29.138 -6.387 26.012 1.00 97.56 165 LYS A CA 1
ATOM 1280 C C . LYS A 1 165 ? -28.234 -5.525 26.894 1.00 97.56 165 LYS A C 1
ATOM 1282 O O . LYS A 1 165 ? -28.595 -5.192 28.015 1.00 97.56 165 LYS A O 1
ATOM 1287 N N . MET A 1 166 ? -27.113 -5.048 26.348 1.00 97.38 166 MET A N 1
ATOM 1288 C CA . MET A 1 166 ? -26.200 -4.165 27.087 1.00 97.38 166 MET A CA 1
ATOM 1289 C C . MET A 1 166 ? -26.853 -2.839 27.504 1.00 97.38 166 MET A C 1
ATOM 1291 O O . MET A 1 166 ? -26.565 -2.319 28.583 1.00 97.38 166 MET A O 1
ATOM 1295 N N . ILE A 1 167 ? -27.737 -2.277 26.672 1.00 98.00 167 ILE A N 1
ATOM 1296 C CA . ILE A 1 167 ? -28.489 -1.059 27.004 1.00 98.00 167 ILE A CA 1
ATOM 1297 C C . ILE A 1 167 ? -29.466 -1.331 28.152 1.00 98.00 167 ILE A C 1
ATOM 1299 O O . ILE A 1 167 ? -29.606 -0.492 29.046 1.00 98.00 167 ILE A O 1
ATOM 1303 N N . GLU A 1 168 ? -30.149 -2.474 28.138 1.00 98.06 168 GLU A N 1
ATOM 1304 C CA . GLU A 1 168 ? -31.060 -2.881 29.208 1.00 98.06 168 GLU A CA 1
ATOM 1305 C C . GLU A 1 168 ? -30.319 -3.076 30.528 1.00 98.06 168 GLU A C 1
ATOM 1307 O O . GLU A 1 168 ? -30.701 -2.453 31.522 1.00 98.06 168 GLU A O 1
ATOM 1312 N N . ASP A 1 169 ? -29.215 -3.820 30.518 1.00 97.81 169 ASP A N 1
ATOM 1313 C CA . ASP A 1 169 ? -28.366 -4.048 31.690 1.00 97.81 169 ASP A CA 1
ATOM 1314 C C . ASP A 1 169 ? -27.850 -2.721 32.264 1.00 97.81 169 ASP A C 1
ATOM 1316 O O . ASP A 1 169 ? -27.948 -2.456 33.465 1.00 97.81 169 ASP A O 1
ATOM 1320 N N . TRP A 1 170 ? -27.381 -1.813 31.400 1.00 98.12 170 TRP A N 1
ATOM 1321 C CA . TRP A 1 170 ? -26.934 -0.485 31.819 1.00 98.12 170 TRP A CA 1
ATOM 1322 C C . TRP A 1 170 ? -28.070 0.342 32.438 1.00 98.12 170 TRP A C 1
ATOM 1324 O O . TRP A 1 170 ? -27.892 0.988 33.478 1.00 98.12 170 TRP A O 1
ATOM 1334 N N . ARG A 1 171 ? -29.268 0.311 31.841 1.00 98.06 171 ARG A N 1
ATOM 1335 C CA . ARG A 1 171 ? -30.452 0.989 32.394 1.00 98.06 171 ARG A CA 1
ATOM 1336 C C . ARG A 1 171 ? -30.840 0.400 33.748 1.00 98.06 171 ARG A C 1
ATOM 1338 O O . ARG A 1 171 ? -31.207 1.165 34.643 1.00 98.06 171 ARG A O 1
ATOM 1345 N N . GLN A 1 172 ? -30.767 -0.919 33.913 1.00 97.75 172 GLN A N 1
ATOM 1346 C CA . GLN A 1 172 ? -31.041 -1.598 35.179 1.00 97.75 172 GLN A CA 1
ATOM 1347 C C . GLN A 1 172 ? -30.018 -1.199 36.246 1.00 97.75 172 GLN A C 1
ATOM 1349 O O . GLN A 1 172 ? -30.415 -0.663 37.281 1.00 97.75 172 GLN A O 1
ATOM 1354 N N . ALA A 1 173 ? -28.719 -1.279 35.951 1.00 97.44 173 ALA A N 1
ATOM 1355 C CA . ALA A 1 173 ? -27.653 -0.837 36.851 1.00 97.44 173 ALA A CA 1
ATOM 1356 C C . ALA A 1 173 ? -27.805 0.645 37.253 1.00 97.44 173 ALA A C 1
ATOM 1358 O O . ALA A 1 173 ? -27.596 1.037 38.411 1.00 97.44 173 ALA A O 1
ATOM 1359 N N . LYS A 1 174 ? -28.250 1.504 36.326 1.00 97.81 174 LYS A N 1
ATOM 1360 C CA . LYS A 1 174 ? -28.528 2.915 36.630 1.00 97.81 174 LYS A CA 1
ATOM 1361 C C . LYS A 1 174 ? -29.737 3.087 37.552 1.00 97.81 174 LYS A C 1
ATOM 1363 O O . LYS A 1 174 ? -29.730 3.959 38.422 1.00 97.81 174 LYS A O 1
ATOM 1368 N N . LYS A 1 175 ? -30.781 2.273 37.386 1.00 97.62 175 LYS A N 1
ATOM 1369 C CA . LYS A 1 175 ? -31.947 2.270 38.281 1.00 97.62 175 LYS A CA 1
ATOM 1370 C C . LYS A 1 175 ? -31.569 1.755 39.668 1.00 97.62 175 LYS A C 1
ATOM 1372 O O . LYS A 1 175 ? -31.946 2.381 40.652 1.00 97.62 175 LYS A O 1
ATOM 1377 N N . GLU A 1 176 ? -30.804 0.674 39.757 1.00 97.19 176 GLU A N 1
ATOM 1378 C CA . GLU A 1 176 ? -30.347 0.098 41.024 1.00 97.19 176 GLU A CA 1
ATOM 1379 C C . GLU A 1 176 ? -29.436 1.042 41.800 1.00 97.19 176 GLU A C 1
ATOM 1381 O O . GLU A 1 176 ? -29.664 1.267 42.985 1.00 97.19 176 GLU A O 1
ATOM 1386 N N . SER A 1 177 ? -28.460 1.670 41.140 1.00 96.56 177 SER A N 1
ATOM 1387 C CA . SER A 1 177 ? -27.614 2.682 41.786 1.00 96.56 177 SER A CA 1
ATOM 1388 C C . SER A 1 177 ? -28.440 3.862 42.301 1.00 96.56 177 SER A C 1
ATOM 1390 O O . SER A 1 177 ? -28.251 4.301 43.433 1.00 96.56 177 SER A O 1
ATOM 1392 N N . ARG A 1 178 ? -29.435 4.334 41.536 1.00 97.00 178 ARG A N 1
ATOM 1393 C CA . ARG A 1 178 ? -30.380 5.361 42.007 1.00 97.00 178 ARG A CA 1
ATOM 1394 C C . ARG A 1 178 ? -31.212 4.895 43.203 1.00 97.00 178 ARG A C 1
ATOM 1396 O O . ARG A 1 178 ? -31.436 5.697 44.107 1.00 97.00 178 ARG A O 1
ATOM 1403 N N . LYS A 1 179 ? -31.683 3.644 43.216 1.00 96.88 179 LYS A N 1
ATOM 1404 C CA . LYS A 1 179 ? -32.433 3.071 44.347 1.00 96.88 179 LYS A CA 1
ATOM 1405 C C . LYS A 1 179 ? -31.559 2.995 45.598 1.00 96.88 179 LYS A C 1
ATOM 1407 O O . LYS A 1 179 ? -31.950 3.562 46.611 1.00 96.88 179 LYS A O 1
ATOM 1412 N N . LYS A 1 180 ? -30.347 2.440 45.495 1.00 96.62 180 LYS A N 1
ATOM 1413 C CA . LYS A 1 180 ? -29.375 2.371 46.600 1.00 96.62 180 LYS A CA 1
ATOM 1414 C C . LYS A 1 180 ? -29.071 3.756 47.173 1.00 96.62 180 LYS A C 1
ATOM 1416 O O . LYS A 1 180 ? -29.182 3.954 48.376 1.00 96.62 180 LYS A O 1
ATOM 1421 N N . LEU A 1 181 ? -28.828 4.753 46.319 1.00 96.81 181 LEU A N 1
ATOM 1422 C CA . LEU A 1 181 ? -28.615 6.136 46.765 1.00 96.81 181 LEU A CA 1
ATOM 1423 C C . LEU A 1 181 ? -29.838 6.731 47.484 1.00 96.81 181 LEU A C 1
ATOM 1425 O O . LEU A 1 181 ? -29.682 7.487 48.441 1.00 96.81 181 LEU A O 1
ATOM 1429 N N . LYS A 1 182 ? -31.063 6.423 47.037 1.00 96.50 182 LYS A N 1
ATOM 1430 C CA . LYS A 1 182 ? -32.292 6.861 47.720 1.00 96.50 182 LYS A CA 1
ATOM 1431 C C . LYS A 1 182 ? -32.469 6.161 49.064 1.00 96.50 182 LYS A C 1
ATOM 1433 O O . LYS A 1 182 ? -32.809 6.825 50.036 1.00 96.50 182 LYS A O 1
ATOM 1438 N N . GLU A 1 183 ? -32.217 4.858 49.127 1.00 96.25 183 GLU A N 1
ATOM 1439 C CA . GLU A 1 183 ? -32.275 4.075 50.363 1.00 96.25 183 GLU A CA 1
ATOM 1440 C C . GLU A 1 183 ? -31.240 4.557 51.378 1.00 96.25 183 GLU A C 1
ATOM 1442 O O . GLU A 1 183 ? -31.575 4.736 52.542 1.00 96.25 183 GLU A O 1
ATOM 1447 N N . GLU A 1 184 ? -30.011 4.851 50.954 1.00 95.25 184 GLU A N 1
ATOM 1448 C CA . GLU A 1 184 ? -28.981 5.433 51.817 1.00 95.25 184 GLU A CA 1
ATOM 1449 C C . GLU A 1 184 ? -29.378 6.817 52.331 1.00 95.25 184 GLU A C 1
ATOM 1451 O O . GLU A 1 184 ? -29.221 7.096 53.519 1.00 95.25 184 GLU A O 1
ATOM 1456 N N . LYS A 1 185 ? -29.936 7.680 51.471 1.00 95.44 185 LYS A N 1
ATOM 1457 C CA . LYS A 1 185 ? -30.471 8.984 51.895 1.00 95.44 185 LYS A CA 1
ATOM 1458 C C . LYS A 1 185 ? -31.613 8.824 52.897 1.00 95.44 185 LYS A C 1
ATOM 1460 O O . LYS A 1 185 ? -31.623 9.517 53.908 1.00 95.44 185 LYS A O 1
ATOM 1465 N N . ALA A 1 186 ? -32.536 7.894 52.654 1.00 95.38 186 ALA A N 1
ATOM 1466 C CA . ALA A 1 186 ? -33.646 7.612 53.558 1.00 95.38 186 ALA A CA 1
ATOM 1467 C C . ALA A 1 186 ? -33.160 7.034 54.896 1.00 95.38 186 ALA A C 1
ATOM 1469 O O . ALA A 1 186 ? -33.625 7.464 55.945 1.00 95.38 1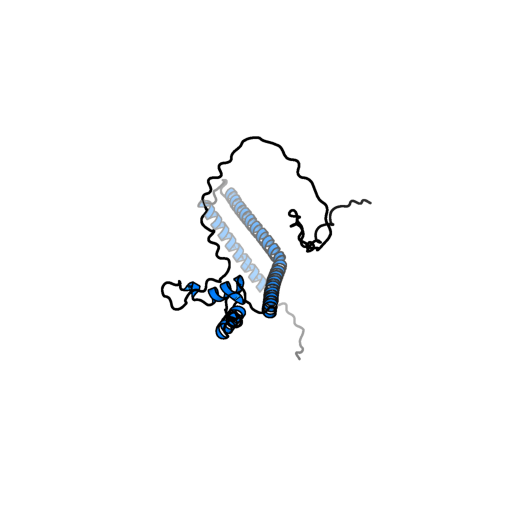86 ALA A O 1
ATOM 1470 N N . ARG A 1 187 ? -32.189 6.110 54.885 1.00 91.88 187 ARG A N 1
ATOM 1471 C CA . ARG A 1 187 ? -31.553 5.576 56.101 1.00 91.88 187 ARG A CA 1
ATOM 1472 C C . ARG A 1 187 ? -30.876 6.683 56.902 1.00 91.88 187 ARG A C 1
ATOM 1474 O O . ARG A 1 187 ? -31.114 6.786 58.097 1.00 91.88 187 ARG A O 1
ATOM 1481 N N . LYS A 1 188 ? -30.103 7.552 56.243 1.00 90.31 188 LYS A N 1
ATOM 1482 C CA . LYS A 1 188 ? -29.483 8.722 56.885 1.00 90.31 188 LYS A CA 1
ATOM 1483 C C . LYS A 1 188 ? -30.533 9.660 57.484 1.00 90.31 188 LYS A C 1
ATOM 1485 O O . LYS A 1 188 ? -30.366 10.100 58.612 1.00 90.31 188 LYS A O 1
ATOM 1490 N N . ALA A 1 189 ? -31.627 9.924 56.770 1.00 91.25 189 ALA A N 1
ATOM 1491 C CA . ALA A 1 189 ? -32.715 10.761 57.274 1.00 91.25 189 ALA A CA 1
ATOM 1492 C C . ALA A 1 189 ? -33.408 10.151 58.506 1.00 91.25 189 ALA A C 1
ATOM 1494 O O . ALA A 1 189 ? -33.680 10.882 59.452 1.00 91.25 189 ALA A O 1
ATOM 1495 N N . LYS A 1 190 ? -33.634 8.828 58.528 1.00 90.88 190 LYS A N 1
ATOM 1496 C CA . LYS A 1 190 ? -34.184 8.115 59.696 1.00 90.88 190 LYS A CA 1
ATOM 1497 C C . LYS A 1 190 ? -33.273 8.232 60.917 1.00 90.88 190 LYS A C 1
ATOM 1499 O O . LYS A 1 190 ? -33.737 8.645 61.969 1.00 90.88 190 LYS A O 1
ATOM 1504 N N . LEU A 1 191 ? -31.972 7.981 60.747 1.00 88.19 191 LEU A N 1
ATOM 1505 C CA . LEU A 1 191 ? -30.994 8.118 61.834 1.00 88.19 191 LEU A CA 1
ATOM 1506 C C . LEU A 1 191 ? -30.934 9.550 62.387 1.00 88.19 191 LEU A C 1
ATOM 1508 O O . LEU A 1 191 ? -30.787 9.749 63.588 1.00 88.19 191 LEU A O 1
ATOM 1512 N N . LEU A 1 192 ? -31.070 10.559 61.521 1.00 88.38 192 LEU A N 1
ATOM 1513 C CA . LEU A 1 192 ? -31.123 11.958 61.951 1.00 88.38 192 LEU A CA 1
ATOM 1514 C C . LEU A 1 192 ? -32.434 12.315 62.661 1.00 88.38 192 LEU A C 1
ATOM 1516 O O . LEU A 1 192 ? -32.413 13.149 63.561 1.00 88.38 192 LEU A O 1
ATOM 1520 N N . ALA A 1 193 ? -33.560 11.713 62.275 1.00 87.81 193 ALA A N 1
ATOM 1521 C CA . ALA A 1 193 ? -34.833 11.899 62.967 1.00 87.81 193 ALA A CA 1
ATOM 1522 C C . ALA A 1 193 ? -34.796 11.277 64.373 1.00 87.81 193 ALA A C 1
ATOM 1524 O O . ALA A 1 193 ? -35.114 11.959 65.340 1.00 87.81 193 ALA A O 1
ATOM 1525 N N . GLU A 1 194 ? -34.299 10.045 64.501 1.00 86.31 194 GLU A N 1
ATOM 1526 C CA . GLU A 1 194 ? -34.131 9.372 65.798 1.00 86.31 194 GLU A CA 1
ATOM 1527 C C . GLU A 1 194 ? -33.180 10.146 66.728 1.00 86.31 194 GLU A C 1
ATOM 1529 O O . GLU A 1 194 ? -33.450 10.296 67.920 1.00 86.31 194 GLU A O 1
ATOM 1534 N N . ALA A 1 195 ? -32.097 10.718 66.187 1.00 86.12 195 ALA A N 1
ATOM 1535 C CA . ALA A 1 195 ? -31.209 11.590 66.956 1.00 86.12 195 ALA A CA 1
ATOM 1536 C C . ALA A 1 195 ? -31.922 12.854 67.461 1.00 86.12 195 ALA A C 1
ATOM 1538 O O . ALA A 1 195 ? -31.726 13.259 68.608 1.00 86.12 195 ALA A O 1
ATOM 1539 N N . LYS A 1 196 ? -32.769 13.469 66.627 1.00 85.44 196 LYS A N 1
ATOM 1540 C CA . LYS A 1 196 ? -33.565 14.636 67.027 1.00 85.44 196 LYS A CA 1
ATOM 1541 C C . LYS A 1 196 ? -34.574 14.292 68.120 1.00 85.44 196 LYS A C 1
ATOM 1543 O O . LYS A 1 196 ? -34.748 15.099 69.022 1.00 85.44 196 LYS A O 1
ATOM 1548 N N . GLU A 1 197 ? -35.201 13.119 68.075 1.00 85.94 197 GLU A N 1
ATOM 1549 C CA . GLU A 1 197 ? -36.139 12.678 69.117 1.00 85.94 197 GLU A CA 1
ATOM 1550 C C . GLU A 1 197 ? -35.438 12.419 70.454 1.00 85.94 197 GLU A C 1
ATOM 1552 O O . GLU A 1 197 ? -35.940 12.826 71.499 1.00 85.94 197 GLU A O 1
ATOM 1557 N N . ARG A 1 198 ? -34.252 11.795 70.439 1.00 81.19 198 ARG A N 1
ATOM 1558 C CA . ARG A 1 198 ? -33.509 11.494 71.675 1.00 81.19 198 ARG A CA 1
ATOM 1559 C C . ARG A 1 198 ? -32.874 12.717 72.325 1.00 81.19 198 ARG A C 1
ATOM 1561 O O . ARG A 1 198 ? -32.830 12.798 73.548 1.00 81.19 198 ARG A O 1
ATOM 1568 N N . PHE A 1 199 ? -32.341 13.638 71.525 1.00 79.44 199 PHE A N 1
ATOM 1569 C CA . PHE A 1 199 ? -31.557 14.768 72.031 1.00 79.44 199 PHE A CA 1
ATOM 1570 C C . PHE A 1 199 ? -32.266 16.125 71.904 1.00 79.44 199 PHE A C 1
ATOM 1572 O O . PHE A 1 199 ? -31.718 17.141 72.328 1.00 79.44 199 PHE A O 1
ATOM 1579 N N . GLY A 1 200 ? -33.452 16.177 71.291 1.00 77.31 200 GLY A N 1
ATOM 1580 C CA . GLY A 1 200 ? -34.284 17.379 71.145 1.00 77.31 200 GLY A CA 1
ATOM 1581 C C . GLY A 1 200 ? -33.741 18.462 70.201 1.00 77.31 200 GLY A C 1
ATOM 1582 O O . GLY A 1 200 ? -34.469 19.386 69.854 1.00 77.31 200 GLY A O 1
ATOM 1583 N N . SER A 1 201 ? -32.480 18.370 69.765 1.00 76.44 201 SER A N 1
ATOM 1584 C CA . SER A 1 201 ? -31.791 19.356 68.917 1.00 76.44 201 SER A CA 1
ATOM 1585 C C . SER A 1 201 ? -31.279 18.739 67.613 1.00 76.44 201 SER A C 1
ATOM 1587 O O . SER A 1 201 ? -31.048 17.532 67.523 1.00 76.44 201 SER A O 1
ATOM 1589 N N . ALA A 1 202 ? -31.072 19.563 66.580 1.00 77.06 202 ALA A N 1
ATOM 1590 C CA . ALA A 1 202 ? -30.449 19.115 65.335 1.00 77.06 202 ALA A CA 1
ATOM 1591 C C . ALA A 1 202 ? -28.947 18.861 65.561 1.00 77.06 202 ALA A C 1
ATOM 1593 O O . ALA A 1 202 ? -28.182 19.799 65.760 1.00 77.06 202 ALA A O 1
ATOM 1594 N N . ILE A 1 203 ? -28.545 17.588 65.553 1.00 78.19 203 ILE A N 1
ATOM 1595 C CA . ILE A 1 203 ? -27.164 17.153 65.794 1.00 78.19 203 ILE A CA 1
ATOM 1596 C C . ILE A 1 203 ? -26.456 16.838 64.477 1.00 78.19 203 ILE A C 1
ATOM 1598 O O . ILE A 1 203 ? -27.016 16.182 63.595 1.00 78.19 203 ILE A O 1
ATOM 1602 N N . ASP A 1 204 ? -25.192 17.253 64.382 1.00 84.00 204 ASP A N 1
ATOM 1603 C CA . ASP A 1 204 ? -24.340 16.956 63.237 1.00 84.00 204 ASP A CA 1
ATOM 1604 C C . ASP A 1 204 ? -23.946 15.467 63.170 1.00 84.00 204 ASP A C 1
ATOM 1606 O O . ASP A 1 204 ? -23.498 14.900 64.179 1.00 84.00 204 ASP A O 1
ATOM 1610 N N . PRO A 1 205 ? -23.972 14.842 61.973 1.00 83.69 205 PRO A N 1
ATOM 1611 C CA . PRO A 1 205 ? -23.603 13.434 61.782 1.00 83.69 205 PRO A CA 1
ATOM 1612 C C . PRO A 1 205 ? -22.159 13.074 62.172 1.00 83.69 205 PRO A C 1
ATOM 1614 O O . PRO A 1 205 ? -21.828 11.897 62.280 1.00 83.69 205 PRO A O 1
ATOM 1617 N N . ARG A 1 206 ? -21.273 14.068 62.311 1.00 87.62 206 ARG A N 1
ATOM 1618 C CA . ARG A 1 206 ? -19.847 13.880 62.635 1.00 87.62 206 ARG A CA 1
ATOM 1619 C C . ARG A 1 206 ? -19.561 13.952 64.139 1.00 87.62 206 ARG A C 1
ATOM 1621 O O . ARG A 1 206 ? -18.442 13.674 64.559 1.00 87.62 206 ARG A O 1
ATOM 1628 N N . SER A 1 207 ? -20.540 14.355 64.945 1.00 87.56 207 SER A N 1
ATOM 1629 C CA . SER A 1 207 ? -20.354 14.529 66.386 1.00 87.56 207 SER A CA 1
ATOM 1630 C C . SER A 1 207 ? -20.159 13.183 67.111 1.00 87.56 207 SER A C 1
ATOM 1632 O O . SER A 1 207 ? -20.760 12.181 66.713 1.00 87.56 207 SER A O 1
ATOM 1634 N N . PRO A 1 208 ? -19.363 13.134 68.199 1.00 87.31 208 PRO A N 1
ATOM 1635 C CA . PRO A 1 208 ? -19.105 11.892 68.937 1.00 87.31 208 PRO A CA 1
ATOM 1636 C C . PRO A 1 208 ? -20.387 11.295 69.538 1.00 87.31 208 PRO A C 1
ATOM 1638 O O . PRO A 1 208 ? -20.598 10.088 69.470 1.00 87.31 208 PRO A O 1
ATOM 1641 N N . LYS A 1 209 ? -21.304 12.153 70.006 1.00 83.88 209 LYS A N 1
ATOM 1642 C CA . LYS A 1 209 ? -22.603 11.757 70.575 1.00 83.88 209 LYS A CA 1
ATOM 1643 C C . LYS A 1 209 ? -23.486 11.002 69.571 1.00 83.88 209 LYS A C 1
ATOM 1645 O O . LYS A 1 209 ? -24.154 10.038 69.932 1.00 83.88 209 LYS A O 1
ATOM 1650 N N . PHE A 1 210 ? -23.480 11.416 68.299 1.00 86.25 210 PHE A N 1
ATOM 1651 C CA . PHE A 1 210 ? -24.231 10.731 67.242 1.00 86.25 210 PHE A CA 1
ATOM 1652 C C . PHE A 1 210 ? -23.638 9.352 66.927 1.00 86.25 210 PHE A C 1
ATOM 1654 O O . PHE A 1 210 ? -24.378 8.390 66.733 1.00 86.25 210 PHE A O 1
ATOM 1661 N N . LEU A 1 211 ? -22.307 9.234 66.916 1.00 87.31 211 LEU A N 1
ATOM 1662 C CA . LEU A 1 211 ? -21.618 7.967 66.655 1.00 87.31 211 LEU A CA 1
ATOM 1663 C C . LEU A 1 211 ? -21.862 6.935 67.766 1.00 87.31 211 LEU A C 1
ATOM 1665 O O . LEU A 1 211 ? -22.086 5.764 67.463 1.00 87.31 211 LEU A O 1
ATOM 1669 N N . GLU A 1 212 ? -21.874 7.362 69.031 1.00 88.00 212 GLU A N 1
ATOM 1670 C CA . GLU A 1 212 ? -22.207 6.502 70.176 1.00 88.00 212 GLU A CA 1
ATOM 1671 C C . GLU A 1 212 ? -23.647 5.979 70.088 1.00 88.00 212 GLU A C 1
ATOM 1673 O O . GLU A 1 212 ? -23.872 4.770 70.179 1.00 88.00 212 GLU A O 1
ATOM 1678 N N . MET A 1 213 ? -24.608 6.859 69.788 1.00 84.69 213 MET A N 1
ATOM 1679 C CA . MET A 1 213 ? -26.011 6.486 69.586 1.00 84.69 213 MET A CA 1
ATOM 1680 C C . MET A 1 213 ? -26.183 5.484 68.432 1.00 84.69 213 MET A C 1
ATOM 1682 O O . MET A 1 213 ? -26.867 4.470 68.580 1.00 84.69 213 MET A O 1
ATOM 1686 N N . VAL A 1 214 ? -25.551 5.729 67.279 1.00 87.38 214 VAL A N 1
ATOM 1687 C CA . VAL A 1 214 ? -25.589 4.790 66.145 1.00 87.38 214 VAL A CA 1
ATOM 1688 C C . VAL A 1 214 ? -24.977 3.441 66.539 1.00 87.38 214 VAL A C 1
ATOM 1690 O O . VAL A 1 214 ? -25.524 2.396 66.186 1.00 87.38 214 VAL A O 1
ATOM 1693 N N . ALA A 1 215 ? -23.894 3.430 67.322 1.00 88.62 215 ALA A N 1
ATOM 1694 C CA . ALA A 1 215 ? -23.276 2.197 67.803 1.00 88.62 215 ALA A CA 1
ATOM 1695 C C . ALA A 1 215 ? -24.186 1.400 68.758 1.00 88.62 215 ALA A C 1
ATOM 1697 O O . ALA A 1 215 ? -24.158 0.166 68.736 1.00 88.62 215 ALA A O 1
ATOM 1698 N N . GLU A 1 216 ? -25.003 2.061 69.578 1.00 88.38 216 GLU A N 1
ATOM 1699 C CA . GLU A 1 216 ? -26.028 1.408 70.403 1.00 88.38 216 GLU A CA 1
ATOM 1700 C C . GLU A 1 216 ? -27.133 0.783 69.543 1.00 88.38 216 GLU A C 1
ATOM 1702 O O . GLU A 1 216 ? -27.417 -0.410 69.692 1.00 88.38 216 GLU A O 1
ATOM 1707 N N . ILE A 1 217 ? -27.671 1.534 68.575 1.00 87.38 217 ILE A N 1
ATOM 1708 C CA . ILE A 1 217 ? -28.705 1.055 67.641 1.00 87.38 217 ILE A CA 1
ATOM 1709 C C . ILE A 1 217 ? -28.190 -0.152 66.848 1.00 87.38 217 ILE A C 1
ATOM 1711 O O . ILE A 1 217 ? -28.860 -1.182 66.756 1.00 87.38 217 ILE A O 1
ATOM 1715 N N . GLU A 1 218 ? -26.958 -0.099 66.342 1.00 88.00 218 GLU A N 1
ATOM 1716 C CA . GLU A 1 218 ? -26.351 -1.233 65.651 1.00 88.00 218 GLU A CA 1
ATOM 1717 C C . GLU A 1 218 ? -26.167 -2.460 66.553 1.00 88.00 218 GLU A C 1
ATOM 1719 O O . GLU A 1 218 ? -26.321 -3.594 66.087 1.00 88.00 218 GLU A O 1
ATOM 1724 N N . LYS A 1 219 ? -25.812 -2.280 67.832 1.00 92.00 219 LYS A N 1
ATOM 1725 C CA . LYS A 1 219 ? -25.682 -3.391 68.791 1.00 92.00 219 LYS A CA 1
ATOM 1726 C C . LYS A 1 219 ? -27.041 -4.037 69.050 1.00 92.00 219 LYS A C 1
ATOM 1728 O O . LYS A 1 219 ? -27.131 -5.268 69.072 1.00 92.00 219 LYS A O 1
ATOM 1733 N N . GLU A 1 220 ? -28.090 -3.240 69.205 1.00 85.88 220 GLU A N 1
ATOM 1734 C CA . GLU A 1 220 ? -29.459 -3.724 69.375 1.00 85.88 220 GLU A CA 1
ATOM 1735 C C . GLU A 1 220 ? -29.976 -4.438 68.123 1.00 85.88 220 GLU A C 1
ATOM 1737 O O . GLU A 1 220 ? -30.508 -5.547 68.219 1.00 85.88 220 GLU A O 1
ATOM 1742 N N . GLU A 1 221 ? -29.753 -3.878 66.933 1.00 85.00 221 GLU A N 1
ATOM 1743 C CA . GLU A 1 221 ? -30.115 -4.521 65.671 1.00 85.00 221 GLU A CA 1
ATOM 1744 C C . GLU A 1 221 ? -29.345 -5.823 65.444 1.00 85.00 221 GLU A C 1
ATOM 1746 O O . GLU A 1 221 ? -29.932 -6.819 65.025 1.00 85.00 221 GLU A O 1
ATOM 1751 N N . LYS A 1 222 ? -28.043 -5.868 65.751 1.00 89.88 222 LYS A N 1
ATOM 1752 C CA . LYS A 1 222 ? -27.241 -7.099 65.656 1.00 89.88 222 LYS A CA 1
ATOM 1753 C C . LYS A 1 222 ? -27.779 -8.177 66.598 1.00 89.88 222 LYS A C 1
ATOM 1755 O O . LYS A 1 222 ? -27.855 -9.337 66.193 1.00 89.88 222 LYS A O 1
ATOM 1760 N N . LYS A 1 223 ? -28.198 -7.822 67.819 1.00 91.00 223 LYS A N 1
ATOM 1761 C CA . LYS A 1 223 ? -28.851 -8.757 68.755 1.00 91.00 223 LYS A CA 1
ATOM 1762 C C . LYS A 1 223 ? -30.194 -9.250 68.203 1.00 91.00 223 LYS A C 1
ATOM 1764 O O . LYS A 1 223 ? -30.400 -10.460 68.129 1.00 91.00 223 LYS A O 1
ATOM 1769 N N . LYS A 1 224 ? -31.057 -8.350 67.718 1.00 87.88 224 LYS A N 1
ATOM 1770 C CA . LYS A 1 224 ? -32.359 -8.693 67.110 1.00 87.88 224 LYS A CA 1
ATOM 1771 C C . LYS A 1 224 ? -32.198 -9.587 65.874 1.00 87.88 224 LYS A C 1
ATOM 1773 O O . LYS A 1 224 ? -32.848 -10.622 65.782 1.00 87.88 224 LYS A O 1
ATOM 1778 N N . ARG A 1 225 ? -31.266 -9.274 64.966 1.00 85.19 225 ARG A N 1
ATOM 1779 C CA . ARG A 1 225 ? -30.964 -10.090 63.772 1.00 85.19 225 ARG A CA 1
ATOM 1780 C C . ARG A 1 225 ? -30.416 -11.470 64.132 1.00 85.19 225 ARG A C 1
ATOM 1782 O O . ARG A 1 225 ? -30.783 -12.446 63.486 1.00 85.19 225 ARG A O 1
ATOM 1789 N N . LYS A 1 226 ? -29.562 -11.579 65.158 1.00 87.62 226 LYS A N 1
ATOM 1790 C CA . LYS A 1 226 ? -29.072 -12.877 65.656 1.00 87.62 226 LYS A CA 1
ATOM 1791 C C . LYS A 1 226 ? -30.209 -13.726 66.225 1.00 87.62 226 LYS A C 1
ATOM 1793 O O . LYS A 1 226 ? -30.262 -14.913 65.922 1.00 87.62 226 LYS A O 1
ATOM 1798 N N . LEU A 1 227 ? -31.124 -13.126 66.986 1.00 85.12 227 LEU A N 1
ATOM 1799 C CA . LEU A 1 227 ? -32.292 -13.821 67.534 1.00 85.12 227 LEU A CA 1
ATOM 1800 C C . LEU A 1 227 ? -33.272 -14.252 66.439 1.00 85.12 227 LEU A C 1
ATOM 1802 O O . LEU A 1 227 ? -33.706 -15.395 66.449 1.00 85.12 227 LEU A O 1
ATOM 1806 N N . LEU A 1 228 ? -33.561 -13.397 65.455 1.00 82.44 228 LEU A N 1
ATOM 1807 C CA . LEU A 1 228 ? -34.416 -13.757 64.318 1.00 82.44 228 LEU A CA 1
ATOM 1808 C C . LEU A 1 228 ? -33.779 -14.841 63.442 1.00 82.44 228 LEU A C 1
ATOM 1810 O O . LEU A 1 228 ? -34.451 -15.787 63.060 1.00 82.44 228 LEU A O 1
ATOM 1814 N N . LYS A 1 229 ? -32.469 -14.768 63.177 1.00 86.31 229 LYS A N 1
ATOM 1815 C CA . LYS A 1 229 ? -31.749 -15.827 62.454 1.00 86.31 229 LYS A CA 1
ATOM 1816 C C . LYS A 1 229 ? -31.736 -17.146 63.230 1.00 86.31 229 LYS A C 1
ATOM 1818 O O . LYS A 1 229 ? -31.781 -18.205 62.616 1.00 86.31 229 LYS A O 1
ATOM 1823 N N . ARG A 1 230 ? -31.645 -17.088 64.561 1.00 85.62 230 ARG A N 1
ATOM 1824 C CA . ARG A 1 230 ? -31.735 -18.262 65.434 1.00 85.62 230 ARG A CA 1
ATOM 1825 C C . ARG A 1 230 ? -33.142 -18.863 65.404 1.00 85.62 230 ARG A C 1
ATOM 1827 O O . ARG A 1 230 ? -33.242 -20.054 65.167 1.00 85.62 230 ARG A O 1
ATOM 1834 N N . ARG A 1 231 ? -34.190 -18.042 65.508 1.00 82.38 231 ARG A N 1
ATOM 1835 C CA . ARG A 1 231 ? -35.592 -18.473 65.377 1.00 82.38 231 ARG A CA 1
ATOM 1836 C C . ARG A 1 231 ? -35.892 -19.079 64.010 1.00 82.38 231 ARG A C 1
ATOM 1838 O O . ARG A 1 231 ? -36.407 -20.176 63.958 1.00 82.38 231 ARG A O 1
ATOM 1845 N N . LEU A 1 232 ? -35.453 -18.455 62.915 1.00 80.62 232 LEU A N 1
ATOM 1846 C CA . LEU A 1 232 ? -35.607 -19.017 61.566 1.00 80.62 232 LEU A CA 1
ATOM 1847 C C . LEU A 1 232 ? -34.853 -20.344 61.386 1.00 80.62 232 LEU A C 1
ATOM 1849 O O . LEU A 1 232 ? -35.298 -21.205 60.640 1.00 80.62 232 LEU A O 1
ATOM 1853 N N . ARG A 1 233 ? -33.708 -20.528 62.057 1.00 78.88 233 ARG A N 1
ATOM 1854 C CA . ARG A 1 233 ? -32.987 -21.812 62.070 1.00 78.88 233 ARG A CA 1
ATOM 1855 C C . ARG A 1 233 ? -33.690 -22.863 62.922 1.00 78.88 233 ARG A C 1
ATOM 1857 O O . ARG A 1 233 ? -33.701 -24.020 62.534 1.00 78.88 233 ARG A O 1
ATOM 1864 N N . GLU A 1 234 ? -34.249 -22.464 64.058 1.00 80.81 234 GLU A N 1
ATOM 1865 C CA . GLU A 1 234 ? -35.056 -23.325 64.924 1.00 80.81 234 GLU A CA 1
ATOM 1866 C C . GLU A 1 234 ? -36.365 -23.722 64.216 1.00 80.81 234 GLU A C 1
ATOM 1868 O O . GLU A 1 234 ? -36.731 -24.884 64.265 1.00 80.81 234 GLU A O 1
ATOM 1873 N N . GLU A 1 235 ? -36.996 -22.827 63.451 1.00 77.75 235 GLU A N 1
ATOM 1874 C CA . GLU A 1 235 ? -38.172 -23.096 62.606 1.00 77.75 235 GLU A CA 1
ATOM 1875 C C . GLU A 1 235 ? -37.835 -23.982 61.392 1.00 77.75 235 GLU A C 1
ATOM 1877 O O . GLU A 1 235 ? -38.589 -24.897 61.076 1.00 77.75 235 GLU A O 1
ATOM 1882 N N . GLN A 1 236 ? -36.681 -23.782 60.742 1.00 70.19 236 GLN A N 1
ATOM 1883 C CA . GLN A 1 236 ? -36.194 -24.672 59.674 1.00 70.19 236 GLN A CA 1
ATOM 1884 C C . GLN A 1 236 ? -35.766 -26.056 60.192 1.00 70.19 236 GLN A C 1
ATOM 1886 O O . GLN A 1 236 ? -35.794 -27.013 59.426 1.00 70.19 236 GLN A O 1
ATOM 1891 N N . ALA A 1 237 ? -35.376 -26.175 61.467 1.00 71.31 237 ALA A N 1
ATOM 1892 C CA . ALA A 1 237 ? -35.038 -27.444 62.117 1.00 71.31 237 ALA A CA 1
ATOM 1893 C C . ALA A 1 237 ? -36.250 -28.132 62.780 1.00 71.31 237 ALA A C 1
ATOM 1895 O O . ALA A 1 237 ? -36.240 -29.347 62.953 1.00 71.31 237 ALA A O 1
ATOM 1896 N N . ALA A 1 238 ? -37.284 -27.369 63.145 1.00 57.84 238 ALA A N 1
ATOM 1897 C CA . ALA A 1 238 ? -38.543 -27.854 63.709 1.00 57.84 238 ALA A CA 1
ATOM 1898 C C . ALA A 1 238 ? -39.614 -28.148 62.645 1.00 57.84 238 ALA A C 1
ATOM 1900 O O . ALA A 1 238 ? -40.673 -28.652 63.003 1.00 57.84 238 ALA A O 1
ATOM 1901 N N . ALA A 1 239 ? -39.357 -27.871 61.361 1.00 48.84 239 ALA A N 1
ATOM 1902 C CA . ALA A 1 239 ? -40.087 -28.479 60.252 1.00 48.84 239 ALA A CA 1
ATOM 1903 C C . ALA A 1 239 ? -39.601 -29.938 60.094 1.00 48.84 239 ALA A C 1
ATOM 1905 O O . ALA A 1 239 ? -38.487 -30.153 59.608 1.00 48.84 239 ALA A O 1
ATOM 1906 N N . PRO A 1 240 ? -40.371 -30.951 60.538 1.00 51.16 240 PRO A N 1
ATOM 1907 C CA . PRO A 1 240 ? -39.950 -32.338 60.451 1.00 51.16 240 PRO A CA 1
ATOM 1908 C C . PRO A 1 240 ? -40.029 -32.825 59.005 1.00 51.16 240 PRO A C 1
ATOM 1910 O O . PRO A 1 240 ? -40.801 -32.316 58.191 1.00 51.16 240 PRO A O 1
ATOM 1913 N N . ALA A 1 241 ? -39.249 -33.866 58.728 1.00 50.59 241 ALA A N 1
ATOM 1914 C CA . ALA A 1 241 ? -39.390 -34.749 57.587 1.00 50.59 241 ALA A CA 1
ATOM 1915 C C . ALA A 1 241 ? -40.864 -35.136 57.345 1.00 50.59 241 ALA A C 1
ATOM 1917 O O . ALA A 1 241 ? -41.367 -36.103 57.906 1.00 50.59 241 ALA A O 1
ATOM 1918 N N . ALA A 1 242 ? -41.544 -34.393 56.477 1.00 39.25 242 ALA A N 1
ATOM 1919 C CA . ALA A 1 242 ? -42.695 -34.870 55.731 1.00 39.25 242 ALA A CA 1
ATOM 1920 C C . ALA A 1 242 ? -42.172 -35.371 54.380 1.00 39.25 242 ALA A C 1
ATOM 1922 O O . ALA A 1 242 ? -42.232 -34.678 53.367 1.00 39.25 242 ALA A O 1
ATOM 1923 N N . ALA A 1 243 ? -41.593 -36.572 54.393 1.00 48.41 243 ALA A N 1
ATOM 1924 C CA . ALA A 1 243 ? -41.660 -37.437 53.221 1.00 48.41 243 ALA A CA 1
ATOM 1925 C C . ALA A 1 243 ? -43.093 -38.000 53.134 1.00 48.41 243 ALA A C 1
ATOM 1927 O O . ALA A 1 243 ? -43.759 -38.140 54.164 1.00 48.41 243 ALA A O 1
ATOM 1928 N N . PRO A 1 244 ? -43.555 -38.378 51.936 1.00 47.44 244 PRO A N 1
ATOM 1929 C CA . PRO A 1 244 ? -43.468 -39.806 51.662 1.00 47.44 244 PRO A CA 1
ATOM 1930 C C . PRO A 1 244 ? -43.007 -40.154 50.242 1.00 47.44 244 PRO A C 1
ATOM 1932 O O . PRO A 1 244 ? -43.090 -39.375 49.297 1.00 47.44 244 PRO A O 1
ATOM 1935 N N . ALA A 1 245 ? -42.502 -41.380 50.161 1.00 43.94 245 ALA A N 1
ATOM 1936 C CA . ALA A 1 245 ? -42.100 -42.133 48.987 1.00 43.94 245 ALA A CA 1
ATOM 1937 C C . ALA A 1 245 ? -43.182 -42.248 47.892 1.00 43.94 245 ALA A C 1
ATOM 1939 O O . ALA A 1 245 ? -44.360 -42.358 48.223 1.00 43.94 245 ALA A O 1
ATOM 1940 N N . ALA A 1 246 ? -42.752 -42.309 46.618 1.00 37.69 246 ALA A N 1
ATOM 1941 C CA . ALA A 1 246 ? -43.057 -43.377 45.639 1.00 37.69 246 ALA A CA 1
ATOM 1942 C C . ALA A 1 246 ? -42.813 -42.919 44.179 1.00 37.69 246 ALA A C 1
ATOM 1944 O O . ALA A 1 246 ? -43.598 -42.141 43.642 1.00 37.69 246 ALA A O 1
ATOM 1945 N N . ALA A 1 247 ? -41.751 -43.435 43.545 1.00 37.59 247 ALA A N 1
ATOM 1946 C CA . ALA A 1 247 ? -41.716 -43.887 42.144 1.00 37.59 247 ALA A CA 1
ATOM 1947 C C . ALA A 1 247 ? -40.333 -44.499 41.841 1.00 37.59 247 ALA A C 1
ATOM 1949 O O . ALA A 1 247 ? -39.362 -43.797 41.557 1.00 37.59 247 ALA A O 1
ATOM 1950 N N . ASP A 1 248 ? -40.276 -45.823 41.947 1.00 38.81 248 ASP A N 1
ATOM 1951 C CA . ASP A 1 248 ? -39.209 -46.689 41.457 1.00 38.81 248 ASP A CA 1
ATOM 1952 C C . ASP A 1 248 ? -39.139 -46.714 39.916 1.00 38.81 248 ASP A C 1
ATOM 1954 O O . ASP A 1 248 ? -40.169 -46.725 39.247 1.00 38.81 248 ASP A O 1
ATOM 1958 N N . GLY A 1 249 ? -37.911 -46.831 39.392 1.00 45.56 249 GLY A N 1
ATOM 1959 C CA . GLY A 1 249 ? -37.554 -47.655 38.225 1.00 45.56 249 GLY A CA 1
ATOM 1960 C C . GLY A 1 249 ? -37.892 -47.166 36.805 1.00 45.56 249 GLY A C 1
ATOM 1961 O O . GLY A 1 249 ? -39.046 -47.178 36.402 1.00 45.56 249 GLY A O 1
ATOM 1962 N N . ALA A 1 250 ? -36.859 -46.902 35.986 1.00 35.47 250 ALA A N 1
ATOM 1963 C CA . ALA A 1 250 ? -36.519 -47.718 34.799 1.00 35.47 250 ALA A CA 1
ATOM 1964 C C . ALA A 1 250 ? -35.651 -46.979 33.748 1.00 35.47 250 ALA A C 1
ATOM 1966 O O . ALA A 1 250 ? -36.009 -45.917 33.254 1.00 35.47 250 ALA A O 1
ATOM 1967 N N . ALA A 1 251 ? -34.573 -47.667 33.349 1.00 35.19 251 ALA A N 1
ATOM 1968 C CA . ALA A 1 251 ? -33.985 -47.729 32.003 1.00 35.19 251 ALA A CA 1
ATOM 1969 C C . ALA A 1 251 ? -33.194 -46.528 31.421 1.00 35.19 251 ALA A C 1
ATOM 1971 O O . ALA A 1 251 ? -33.739 -45.608 30.821 1.00 35.19 251 ALA A O 1
ATOM 1972 N N . ALA A 1 252 ? -31.862 -46.681 31.418 1.00 41.72 252 ALA A N 1
ATOM 1973 C CA . ALA A 1 252 ? -31.100 -46.623 30.161 1.00 41.72 252 ALA A CA 1
ATOM 1974 C C . ALA A 1 252 ? -31.543 -47.812 29.273 1.00 41.72 252 ALA A C 1
ATOM 1976 O O . ALA A 1 252 ? -31.832 -48.870 29.846 1.00 41.72 252 ALA A O 1
ATOM 1977 N N . PRO A 1 253 ? -31.622 -47.701 27.930 1.00 56.28 253 PRO A N 1
ATOM 1978 C CA . PRO A 1 253 ? -30.405 -47.800 27.107 1.00 56.28 253 PRO A CA 1
ATOM 1979 C C . PRO A 1 253 ? -30.412 -47.031 25.758 1.00 56.28 253 PRO A C 1
ATOM 1981 O O . PRO A 1 253 ? -31.460 -46.622 25.267 1.00 56.28 253 PRO A O 1
ATOM 1984 N N . ALA A 1 254 ? -29.210 -47.011 25.157 1.00 44.53 254 ALA A N 1
ATOM 1985 C CA . ALA A 1 254 ? -28.818 -46.701 23.769 1.00 44.53 254 ALA A CA 1
ATOM 1986 C C . ALA A 1 254 ? -28.634 -45.223 23.381 1.00 44.53 254 ALA A C 1
ATOM 1988 O O . ALA A 1 254 ? -29.632 -44.505 23.167 1.00 44.53 254 ALA A O 1
#

Organism: Nothobranchius kadleci (NCBI:txid1051664)

Sequence (254 aa):
MASISSTKKTNIRVFCANMAASALSQRAGVFLRTFKALTSSKAVVPVTCRCGALLQSAGYNPKPLRLNLRDPYIPDKDDERTPEWQKTARFDRKLFGRYGSASGVDPASLWPSHRELEDMVAEESQWHPPLEVMLKNIEAKAAEETAKRLAKEKLIAANMAKMPKMIEDWRQAKKESRKKLKEEKARKAKLLAEAKERFGSAIDPRSPKFLEMVAEIEKEEKKKRKLLKRRLREEQAAAPAAAPAAADGAAAPA

Mean predicted aligned error: 18.46 Å

Foldseek 3Di:
DDDDDDDDDDDDDDDDDDDDDDDDDDDDDDDDDDDDDDDDDDDDDDDDDDDDDPPPPVPDDDDDDDDPDDAQDQDDLPDPVDDPVCNDPVVVLVSCVVCPCSSVRDPVSNDDDPVVVVVVVVVCVVPPPDPVVVVVVVVVVVVVVVVVVVVVVVVVVVVVVCVVVVVVVVVVVVVVVVVVVVVVVVVVVVLQVVVCVVPVDRDDCPDPVSVVVVVVVVVVVVVVVVVVVVVVVVVVVPPDDPDDDDDDDDDDDD

Nearest PDB s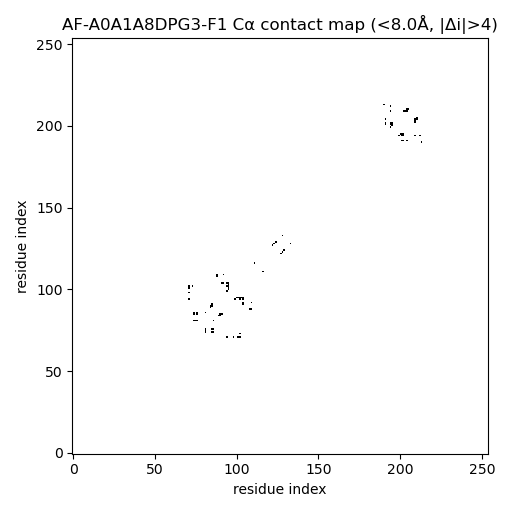tructures (foldseek):
  7of6-assembly1_q  TM=9.381E-01  e=2.697E-08  Homo sapiens
  7of0-assembly1_q  TM=9.365E-01  e=3.080E-08  Homo sapiens
  7oib-assembly1_q  TM=9.503E-01  e=6.839E-08  Homo sapiens
  7qh7-assembly1_q  TM=9.421E-01  e=8.553E-07  Homo sapiens

pLDDT: mean 77.3, std 22.26, range [34.0, 98.31]